Protein AF-0000000086882833 (afdb_homodimer)

pLDDT: mean 94.19, std 6.01, range [59.44, 98.75]

Sequence (308 aa):
MLDVKVINAVIEALTGTFKAASKTTISLGKPQMLRDIGDSFQIITTIGFNGVLEGNLIYSMPEDVAVSIVTNMMGGMMQIDKIDDMALSAIGELANMISGAIAISLEKTGFPINITPPSVLNGEKISVSVHGTILKFPGKLLDDKEMDVFLVVKMLDVKVINAVIEALTGTFKAASKTTISLGKPQMLRDIGDSFQIITTIGFNGVLEGNLIYSMPEDVAVSIVTNMMGGMMQIDKIDDMALSAIGELANMISGAIAISLEKTGFPINITPPSVLNGEKISVSVHGTILKFPGKLLDDKEMDVFLVVK

Solvent-accessible surface area (backbone atoms only — not comparable to full-atom values): 15350 Å² total; per-residue (Å²): 129,85,53,66,68,56,54,50,27,42,53,52,21,42,45,53,39,40,26,70,60,28,72,46,65,59,47,70,50,77,73,39,80,44,93,67,72,43,73,52,42,33,30,38,36,41,26,17,24,28,68,79,50,35,18,36,41,36,39,32,25,38,63,72,50,51,39,52,43,48,20,39,48,56,67,59,73,49,84,59,92,64,89,44,70,67,50,47,51,49,52,33,49,52,53,46,53,25,50,49,40,26,32,54,43,26,35,78,74,74,44,46,47,46,70,24,55,45,40,27,34,40,32,39,80,25,29,45,46,72,69,55,52,33,36,36,36,42,30,36,40,72,95,80,33,54,37,39,37,34,48,29,43,89,130,85,52,67,68,56,54,51,28,43,51,51,21,42,43,53,41,41,27,71,60,29,69,44,67,59,47,70,52,77,73,39,82,46,92,68,73,42,73,52,42,34,31,35,35,41,26,17,23,29,68,80,52,35,16,36,41,37,40,31,25,38,62,70,50,52,39,53,43,49,20,39,48,55,67,60,74,49,83,59,91,63,90,43,72,66,48,48,49,50,52,33,49,50,53,45,52,26,51,49,39,25,32,55,42,28,37,77,75,73,44,46,47,47,71,24,55,44,41,28,35,41,33,39,80,25,29,44,48,72,68,56,52,32,37,34,36,43,31,36,39,72,95,78,34,54,36,38,37,33,47,29,42,89

Nearest PDB structures (foldseek):
  1squ-assembly1_A  TM=9.622E-01  e=1.133E-18  Thermotoga maritima
  1xko-assembly1_A  TM=9.228E-01  e=4.335E-18  Thermotoga maritima
  3hm4-assembly1_B  TM=9.082E-01  e=2.221E-14  Oleidesulfovibrio alaskensis G20
  3h4y-assembly1_A-2  TM=8.736E-01  e=7.524E-14  Nitratidesulfovibrio vulgaris str. Hildenborough
  3h2d-assembly1_A  TM=8.655E-01  e=6.873E-12  Shewanella oneidensis MR-1

Radius of gyration: 18.82 Å; Cα contacts (8 Å, |Δi|>4): 739; chains: 2; bounding box: 42×50×45 Å

Secondary structure (DSSP, 8-state):
---HHHHHHHHHHHHHHHHHHHSS--EE---EEES--EE--SEEEEEEEEESS-EEEEEEE-HHHHHHHHHHHTTTSS---S--HHHHHHHHHHHHHHHHHHHHHHHHTT--EEE---EEEEEEEEEEEE-SEEEEEEEE-GGG-EEEEEEEE-/---HHHHHHHHHHHHHHHHHHHSS--EE---EEES--EE--SEEEEEEEEESS-EEEEEEE-HHHHHHHHHHHTTTSS---S--HHHHHHHHHHHHHHHHHHHHHHHHTT--EEE---EEEEEEEEEEEE-SEEEEEEEE-GGG-EEEEEEEE-

InterPro domains:
  IPR028051 Chemotaxis phosphatase CheX-like domain [PF13690] (44-130)
  IPR028976 CheC-like superfamily [G3DSA:3.40.1550.10] (1-154)
  IPR028976 CheC-like superfamily [SSF103039] (3-145)
  IPR038756 CheY-P phosphatase CheX-like [PTHR39452] (3-139)

Organism: NCBI:txid2108365

Structure (mmCIF, N/CA/C/O backbone):
data_AF-0000000086882833-model_v1
#
loop_
_entity.id
_entity.type
_entity.pdbx_description
1 polymer 'CheY-P phosphatase CheX'
#
loop_
_atom_site.group_PDB
_atom_site.id
_atom_site.type_symbol
_atom_site.label_atom_id
_atom_site.label_alt_id
_atom_site.label_comp_id
_atom_site.label_asym_id
_atom_site.label_entity_id
_atom_site.label_seq_id
_atom_site.pdbx_PDB_ins_code
_atom_site.Cartn_x
_atom_site.Cartn_y
_atom_site.Cartn_z
_atom_site.occupancy
_atom_site.B_iso_or_equiv
_atom_site.auth_seq_id
_atom_site.auth_comp_id
_atom_site.auth_asym_id
_atom_site.auth_atom_id
_atom_site.pdbx_PDB_model_num
ATOM 1 N N . MET A 1 1 ? -17.531 -12.031 11.148 1 59.44 1 MET A N 1
ATOM 2 C CA . MET A 1 1 ? -16.781 -13.133 10.547 1 59.44 1 MET A CA 1
ATOM 3 C C . MET A 1 1 ? -16.859 -13.07 9.031 1 59.44 1 MET A C 1
ATOM 5 O O . MET A 1 1 ? -17.891 -12.75 8.461 1 59.44 1 MET A O 1
ATOM 9 N N . LEU A 1 2 ? -15.508 -13.102 8.383 1 77.88 2 LEU A N 1
ATOM 10 C CA . LEU A 1 2 ? -15.578 -13.055 6.926 1 77.88 2 LEU A CA 1
ATOM 11 C C . LEU A 1 2 ? -16.297 -14.273 6.375 1 77.88 2 LEU A C 1
ATOM 13 O O . LEU A 1 2 ? -16.141 -15.383 6.895 1 77.88 2 LEU A O 1
ATOM 17 N N . ASP A 1 3 ? -17.156 -14.086 5.414 1 86.75 3 ASP A N 1
ATOM 18 C CA . ASP A 1 3 ? -17.953 -15.117 4.75 1 86.75 3 ASP A CA 1
ATOM 19 C C . ASP A 1 3 ? -17.062 -16.188 4.137 1 86.75 3 ASP A C 1
ATOM 21 O O . ASP A 1 3 ? -16.031 -15.875 3.516 1 86.75 3 ASP A O 1
ATOM 25 N N . VAL A 1 4 ? -17.422 -17.438 4.438 1 91.56 4 VAL A N 1
ATOM 26 C CA . VAL A 1 4 ? -16.672 -18.578 3.926 1 91.56 4 VAL A CA 1
ATOM 27 C C . VAL A 1 4 ? -16.547 -18.484 2.406 1 91.56 4 VAL A C 1
ATOM 29 O O . VAL A 1 4 ? -15.555 -18.922 1.827 1 91.56 4 VAL A O 1
ATOM 32 N N . LYS A 1 5 ? -17.531 -17.906 1.78 1 92.88 5 LYS A N 1
ATOM 33 C CA . LYS A 1 5 ? -17.516 -17.734 0.331 1 92.88 5 LYS A CA 1
ATOM 34 C C . LYS A 1 5 ? -16.344 -16.844 -0.102 1 92.88 5 LYS A C 1
ATOM 36 O O . LYS A 1 5 ? -15.727 -17.094 -1.138 1 92.88 5 LYS A O 1
ATOM 41 N N . VAL A 1 6 ? -16.078 -15.867 0.72 1 94.81 6 VAL A N 1
ATOM 42 C CA . VAL A 1 6 ? -14.984 -14.953 0.425 1 94.81 6 VAL A CA 1
ATOM 43 C C . VAL A 1 6 ? -13.648 -15.688 0.56 1 94.81 6 VAL A C 1
ATOM 45 O O . VAL A 1 6 ? -12.797 -15.602 -0.323 1 94.81 6 VAL A O 1
ATOM 48 N N . ILE A 1 7 ? -13.586 -16.438 1.571 1 96 7 ILE A N 1
ATOM 49 C CA . ILE A 1 7 ? -12.352 -17.172 1.862 1 96 7 ILE A CA 1
ATOM 50 C C . ILE A 1 7 ? -12.062 -18.156 0.732 1 96 7 ILE A C 1
ATOM 52 O O . ILE A 1 7 ? -10.93 -18.234 0.241 1 96 7 ILE A O 1
ATOM 56 N N . ASN A 1 8 ? -13.039 -18.859 0.284 1 95.19 8 ASN A N 1
ATOM 57 C CA . ASN A 1 8 ? -12.867 -19.844 -0.775 1 95.19 8 ASN A CA 1
ATOM 58 C C . ASN A 1 8 ? -12.5 -19.188 -2.104 1 95.19 8 ASN A C 1
ATOM 60 O O . ASN A 1 8 ? -11.688 -19.719 -2.859 1 95.19 8 ASN A O 1
ATOM 64 N N . ALA A 1 9 ? -13.125 -18.094 -2.322 1 95.38 9 ALA A N 1
ATOM 65 C CA . ALA A 1 9 ? -12.828 -17.344 -3.537 1 95.38 9 ALA A CA 1
ATOM 66 C C . ALA A 1 9 ? -11.367 -16.906 -3.578 1 95.38 9 ALA A C 1
ATOM 68 O O . ALA A 1 9 ? -10.719 -17 -4.625 1 95.38 9 ALA A O 1
ATOM 69 N N . VAL A 1 10 ? -10.867 -16.469 -2.445 1 96.69 10 VAL A N 1
ATOM 70 C CA . VAL A 1 10 ? -9.484 -16.016 -2.354 1 96.69 10 VAL A CA 1
ATOM 71 C C . VAL A 1 10 ? -8.547 -17.203 -2.578 1 96.69 10 VAL A C 1
ATOM 73 O O . VAL A 1 10 ? -7.617 -17.125 -3.389 1 96.69 10 VAL A O 1
ATOM 76 N N . ILE A 1 11 ? -8.852 -18.297 -1.933 1 97.31 11 ILE A N 1
ATOM 77 C CA . ILE A 1 11 ? -7.988 -19.484 -2 1 97.31 11 ILE A CA 1
ATOM 78 C C . ILE A 1 11 ? -7.91 -19.984 -3.441 1 97.31 11 ILE A C 1
ATOM 80 O O . ILE A 1 11 ? -6.82 -20.234 -3.959 1 97.31 11 ILE A O 1
ATOM 84 N N . GLU A 1 12 ? -9.008 -20.078 -4.074 1 95.94 12 GLU A N 1
ATOM 85 C CA . GLU A 1 12 ? -9.07 -20.594 -5.438 1 95.94 12 GLU A CA 1
ATOM 86 C C . GLU A 1 12 ? -8.336 -19.688 -6.41 1 95.94 12 GLU A C 1
ATOM 88 O O . GLU A 1 12 ? -7.52 -20.141 -7.211 1 95.94 12 GLU A O 1
ATOM 93 N N . ALA A 1 13 ? -8.617 -18.438 -6.324 1 96.88 13 ALA A N 1
ATOM 94 C CA . ALA A 1 13 ? -8.016 -17.469 -7.227 1 96.88 13 ALA A CA 1
ATOM 95 C C . ALA A 1 13 ? -6.504 -17.391 -7.016 1 96.88 13 ALA A C 1
ATOM 97 O O . ALA A 1 13 ? -5.734 -17.344 -7.977 1 96.88 13 ALA A O 1
ATOM 98 N N . LEU A 1 14 ? -6.109 -17.344 -5.758 1 97.62 14 LEU A N 1
ATOM 99 C CA . LEU A 1 14 ? -4.699 -17.234 -5.398 1 97.62 14 LEU A CA 1
ATOM 100 C C . LEU A 1 14 ? -3.918 -18.453 -5.902 1 97.62 14 LEU A C 1
ATOM 102 O O . LEU A 1 14 ? -2.922 -18.297 -6.609 1 97.62 14 LEU A O 1
ATOM 106 N N . THR A 1 15 ? -4.398 -19.641 -5.629 1 97.12 15 THR A N 1
ATOM 107 C CA . THR A 1 15 ? -3.691 -20.859 -6 1 97.12 15 THR A CA 1
ATOM 108 C C . THR A 1 15 ? -3.65 -21.031 -7.516 1 97.12 15 THR A C 1
ATOM 110 O O . THR A 1 15 ? -2.6 -21.328 -8.086 1 97.12 15 THR A O 1
ATOM 113 N N . GLY A 1 16 ? -4.73 -20.797 -8.164 1 96.69 16 GLY A N 1
ATOM 114 C CA . GLY A 1 16 ? -4.812 -20.953 -9.602 1 96.69 16 GLY A CA 1
ATOM 115 C C . GLY A 1 16 ? -3.969 -19.953 -10.367 1 96.69 16 GLY A C 1
ATOM 116 O O . GLY A 1 16 ? -3.219 -20.328 -11.273 1 96.69 16 GLY A O 1
ATOM 117 N N . THR A 1 17 ? -4.121 -18.719 -10.039 1 97.56 17 THR A N 1
ATOM 118 C CA . THR A 1 17 ? -3.424 -17.656 -10.758 1 97.56 17 THR A CA 1
ATOM 119 C C . THR A 1 17 ? -1.925 -17.703 -10.469 1 97.56 17 THR A C 1
ATOM 121 O O . THR A 1 17 ? -1.109 -17.438 -11.352 1 97.56 17 THR A O 1
ATOM 124 N N . PHE A 1 18 ? -1.583 -18.062 -9.281 1 97.19 18 PHE A N 1
ATOM 125 C CA . PHE A 1 18 ? -0.171 -18.203 -8.945 1 97.19 18 PHE A CA 1
ATOM 126 C C . PHE A 1 18 ? 0.497 -19.234 -9.844 1 97.19 18 PHE A C 1
ATOM 128 O O . PHE A 1 18 ? 1.556 -18.984 -10.422 1 97.19 18 PHE A O 1
ATOM 135 N N . LYS A 1 19 ? -0.109 -20.312 -9.891 1 95.31 19 LYS A N 1
ATOM 136 C CA . LYS A 1 19 ? 0.434 -21.375 -10.719 1 95.31 19 LYS A CA 1
ATOM 137 C C . LYS A 1 19 ? 0.569 -20.938 -12.172 1 95.31 19 LYS A C 1
ATOM 139 O O . LYS A 1 19 ? 1.617 -21.141 -12.789 1 95.31 19 LYS A O 1
ATOM 144 N N . ALA A 1 20 ? -0.415 -20.359 -12.719 1 94.88 20 ALA A N 1
ATOM 145 C CA . ALA A 1 20 ? -0.441 -19.953 -14.125 1 94.88 20 ALA A CA 1
ATOM 146 C C . ALA A 1 20 ? 0.607 -18.891 -14.406 1 94.88 20 ALA A C 1
ATOM 148 O O . ALA A 1 20 ? 1.285 -18.922 -15.438 1 94.88 20 ALA A O 1
ATOM 149 N N . ALA A 1 21 ? 0.735 -17.938 -13.523 1 93.5 21 ALA A N 1
ATOM 150 C CA . ALA A 1 21 ? 1.583 -16.766 -13.758 1 93.5 21 ALA A CA 1
ATOM 151 C C . ALA A 1 21 ? 3.035 -17.062 -13.391 1 93.5 21 ALA A C 1
ATOM 153 O O . ALA A 1 21 ? 3.957 -16.609 -14.07 1 93.5 21 ALA A O 1
ATOM 154 N N . SER A 1 22 ? 3.283 -17.75 -12.344 1 92.44 22 SER A N 1
ATOM 155 C CA . SER A 1 22 ? 4.641 -17.969 -11.859 1 92.44 22 SER A CA 1
ATOM 156 C C . SER A 1 22 ? 5.203 -19.281 -12.375 1 92.44 22 SER A C 1
ATOM 158 O O . SER A 1 22 ? 6.402 -19.547 -12.25 1 92.44 22 SER A O 1
ATOM 160 N N . LYS A 1 23 ? 4.371 -20.125 -12.922 1 91 23 LYS A N 1
ATOM 161 C CA . LYS A 1 23 ? 4.754 -21.438 -13.445 1 91 23 LYS A CA 1
ATOM 162 C C . LYS A 1 23 ? 5.305 -22.328 -12.336 1 91 23 LYS A C 1
ATOM 164 O O . LYS A 1 23 ? 6.238 -23.109 -12.562 1 91 23 LYS A O 1
ATOM 169 N N . THR A 1 24 ? 4.883 -22.062 -11.141 1 89.62 24 THR A N 1
ATOM 170 C CA . THR A 1 24 ? 5.176 -22.906 -9.977 1 89.62 24 THR A CA 1
ATOM 171 C C . THR A 1 24 ? 3.941 -23.047 -9.086 1 89.62 24 THR A C 1
ATOM 173 O O . THR A 1 24 ? 2.9 -22.438 -9.359 1 89.62 24 THR A O 1
ATOM 176 N N . THR A 1 25 ? 4.086 -23.953 -8.094 1 92.81 25 THR A N 1
ATOM 177 C CA . THR A 1 25 ? 2.91 -24.25 -7.281 1 92.81 25 THR A CA 1
ATOM 178 C C . THR A 1 25 ? 3.062 -23.672 -5.879 1 92.81 25 THR A C 1
ATOM 180 O O . THR A 1 25 ? 4.184 -23.453 -5.406 1 92.81 25 THR A O 1
ATOM 183 N N . ILE A 1 26 ? 1.925 -23.312 -5.332 1 95.62 26 ILE A N 1
ATOM 184 C CA . ILE A 1 26 ? 1.853 -22.844 -3.949 1 95.62 26 ILE A CA 1
ATOM 185 C C . ILE A 1 26 ? 0.812 -23.672 -3.189 1 95.62 26 ILE A C 1
ATOM 187 O O . ILE A 1 26 ? -0.265 -23.953 -3.715 1 95.62 26 ILE A O 1
ATOM 191 N N . SER A 1 27 ? 1.153 -24.125 -2.045 1 95.62 27 SER A N 1
ATOM 192 C CA . SER A 1 27 ? 0.207 -24.75 -1.123 1 95.62 27 SER A CA 1
ATOM 193 C C . SER A 1 27 ? -0.157 -23.797 0.015 1 95.62 27 SER A C 1
ATOM 195 O O . SER A 1 27 ? 0.724 -23.25 0.678 1 95.62 27 SER A O 1
ATOM 197 N N . LEU A 1 28 ? -1.462 -23.641 0.219 1 97 28 LEU A N 1
ATOM 198 C CA . LEU A 1 28 ? -1.902 -22.734 1.268 1 97 28 LEU A CA 1
ATOM 199 C C . LEU A 1 28 ? -2.279 -23.5 2.531 1 97 28 LEU A C 1
ATOM 201 O O . LEU A 1 28 ? -2.984 -24.5 2.465 1 97 28 LEU A O 1
ATOM 205 N N . GLY A 1 29 ? -1.712 -23.047 3.631 1 95.62 29 GLY A N 1
ATOM 206 C CA . GLY A 1 29 ? -2.162 -23.578 4.91 1 95.62 29 GLY A CA 1
ATOM 207 C C . GLY A 1 29 ? -3.529 -23.062 5.316 1 95.62 29 GLY A C 1
ATOM 208 O O . GLY A 1 29 ? -4.164 -22.312 4.574 1 95.62 29 GLY A O 1
ATOM 209 N N . LYS A 1 30 ? -3.963 -23.484 6.473 1 95.81 30 LYS A N 1
ATOM 210 C CA . LYS A 1 30 ? -5.242 -23.047 7.016 1 95.81 30 LYS A CA 1
ATOM 211 C C . LYS A 1 30 ? -5.242 -21.547 7.258 1 95.81 30 LYS A C 1
ATOM 213 O O . LYS A 1 30 ? -4.32 -21 7.875 1 95.81 30 LYS A O 1
ATOM 218 N N . PRO A 1 31 ? -6.309 -20.891 6.73 1 96.62 31 PRO A N 1
ATOM 219 C CA . PRO A 1 31 ? -6.406 -19.469 7.027 1 96.62 31 PRO A CA 1
ATOM 220 C C . PRO A 1 31 ? -6.418 -19.172 8.523 1 96.62 31 PRO A C 1
ATOM 222 O O . PRO A 1 31 ? -7.016 -19.922 9.297 1 96.62 31 PRO A O 1
ATOM 225 N N . GLN A 1 32 ? -5.742 -18.078 8.898 1 96.5 32 GLN A N 1
ATOM 226 C CA . GLN A 1 32 ? -5.648 -17.688 10.297 1 96.5 32 GLN A CA 1
ATOM 227 C C . GLN A 1 32 ? -6.113 -16.25 10.5 1 96.5 32 GLN A C 1
ATOM 229 O O . GLN A 1 32 ? -5.695 -15.344 9.773 1 96.5 32 GLN A O 1
ATOM 234 N N . MET A 1 33 ? -6.945 -16.016 11.531 1 95.94 33 MET A N 1
ATOM 235 C CA . MET A 1 33 ? -7.316 -14.656 11.922 1 95.94 33 MET A CA 1
ATOM 236 C C . MET A 1 33 ? -6.254 -14.047 12.828 1 95.94 33 MET A C 1
ATOM 238 O O . MET A 1 33 ? -5.809 -14.68 13.789 1 95.94 33 MET A O 1
ATOM 242 N N . LEU A 1 34 ? -5.863 -12.852 12.453 1 96.12 34 LEU A N 1
ATOM 243 C CA . LEU A 1 34 ? -4.828 -12.18 13.227 1 96.12 34 LEU A CA 1
ATOM 244 C C . LEU A 1 34 ? -5.336 -10.859 13.797 1 96.12 34 LEU A C 1
ATOM 246 O O . LEU A 1 34 ? -6.242 -10.242 13.227 1 96.12 34 LEU A O 1
ATOM 250 N N . ARG A 1 35 ? -4.754 -10.391 14.891 1 92.25 35 ARG A N 1
ATOM 251 C CA . ARG A 1 35 ? -5.023 -9.07 15.445 1 92.25 35 ARG A CA 1
ATOM 252 C C . ARG A 1 35 ? -4.195 -8 14.742 1 92.25 35 ARG A C 1
ATOM 254 O O . ARG A 1 35 ? -4.629 -6.855 14.617 1 92.25 35 ARG A O 1
ATO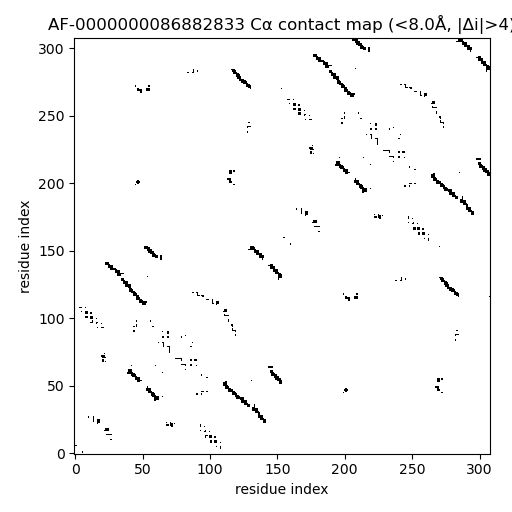M 261 N N . ASP A 1 36 ? -2.98 -8.383 14.375 1 93.81 36 ASP A N 1
ATOM 262 C CA . ASP A 1 36 ? -2.053 -7.512 13.664 1 93.81 36 ASP A CA 1
ATOM 263 C C . ASP A 1 36 ? -1.103 -8.32 12.781 1 93.81 36 ASP A C 1
ATOM 265 O O . ASP A 1 36 ? -0.904 -9.516 13.008 1 93.81 36 ASP A O 1
ATOM 269 N N . ILE A 1 37 ? -0.606 -7.738 11.812 1 94.69 37 ILE A N 1
ATOM 270 C CA . ILE A 1 37 ? 0.347 -8.414 10.938 1 94.69 37 ILE A CA 1
ATOM 271 C C . ILE A 1 37 ? 1.734 -8.398 11.578 1 94.69 37 ILE A C 1
ATOM 273 O O . ILE A 1 37 ? 2.443 -9.406 11.57 1 94.69 37 ILE A O 1
ATOM 277 N N . GLY A 1 38 ? 2.1 -7.25 12.125 1 90.62 38 GLY A N 1
ATOM 278 C CA . GLY A 1 38 ? 3.389 -7.137 12.789 1 90.62 38 GLY A CA 1
ATOM 279 C C . GLY A 1 38 ? 4.562 -7.273 11.836 1 90.62 38 GLY A C 1
ATOM 280 O O . GLY A 1 38 ? 4.562 -6.691 10.75 1 90.62 38 GLY A O 1
ATOM 281 N N . ASP A 1 39 ? 5.625 -8.031 12.258 1 91.62 39 ASP A N 1
ATOM 282 C CA . ASP A 1 39 ? 6.844 -8.18 11.469 1 91.62 39 ASP A CA 1
ATOM 283 C C . ASP A 1 39 ? 6.586 -8.992 10.203 1 91.62 39 ASP A C 1
ATOM 285 O O . ASP A 1 39 ? 5.859 -9.984 10.234 1 91.62 39 ASP A O 1
ATOM 289 N N . SER A 1 40 ? 7.227 -8.523 9.18 1 94 40 SER A N 1
ATOM 290 C CA . SER A 1 40 ? 7.055 -9.148 7.875 1 94 40 SER A CA 1
ATOM 291 C C . SER A 1 40 ? 8.398 -9.406 7.203 1 94 40 SER A C 1
ATOM 293 O O . SER A 1 40 ? 9.445 -9.055 7.746 1 94 40 SER A O 1
ATOM 295 N N . PHE A 1 41 ? 8.336 -10.055 6.07 1 95.56 41 PHE A N 1
ATOM 296 C CA . PHE A 1 41 ? 9.523 -10.297 5.266 1 95.56 41 PHE A CA 1
ATOM 297 C C . PHE A 1 41 ? 9.93 -9.039 4.508 1 95.56 41 PHE A C 1
ATOM 299 O O . PHE A 1 41 ? 9.281 -7.996 4.629 1 95.56 41 PHE A O 1
ATOM 306 N N . GLN A 1 42 ? 10.977 -9.18 3.721 1 96.12 42 GLN A N 1
ATOM 307 C CA . GLN A 1 42 ? 11.656 -8.039 3.109 1 96.12 42 GLN A CA 1
ATOM 308 C C . GLN A 1 42 ? 10.828 -7.449 1.976 1 96.12 42 GLN A C 1
ATOM 310 O O . GLN A 1 42 ? 10.891 -6.246 1.714 1 96.12 42 GLN A O 1
ATOM 315 N N . ILE A 1 43 ? 10.117 -8.328 1.299 1 97.94 43 ILE A N 1
ATOM 316 C CA . ILE A 1 43 ? 9.359 -7.848 0.143 1 97.94 43 ILE A CA 1
ATOM 317 C C . ILE A 1 43 ? 7.875 -7.793 0.483 1 97.94 43 ILE A C 1
ATOM 319 O O . ILE A 1 43 ? 7.254 -8.82 0.753 1 97.94 43 ILE A O 1
ATOM 323 N N . ILE A 1 44 ? 7.324 -6.602 0.428 1 98.5 44 ILE A N 1
ATOM 324 C CA . ILE A 1 44 ? 5.918 -6.395 0.753 1 98.5 44 ILE A CA 1
ATOM 325 C C . ILE A 1 44 ? 5.203 -5.75 -0.432 1 98.5 44 ILE A C 1
ATOM 327 O O . ILE A 1 44 ? 5.633 -4.707 -0.932 1 98.5 44 ILE A O 1
ATOM 331 N N . THR A 1 45 ? 4.164 -6.367 -0.934 1 98.69 45 THR A N 1
ATOM 332 C CA . THR A 1 45 ? 3.299 -5.785 -1.954 1 98.69 45 THR A CA 1
ATOM 333 C C . THR A 1 45 ? 1.913 -5.488 -1.385 1 98.69 45 THR A C 1
ATOM 335 O O . THR A 1 45 ? 1.326 -6.328 -0.699 1 98.69 45 THR A O 1
ATOM 338 N N . THR A 1 46 ? 1.405 -4.293 -1.626 1 98.56 46 THR A N 1
ATOM 339 C CA . THR A 1 46 ? 0.078 -3.926 -1.145 1 98.56 46 THR A CA 1
ATOM 340 C C . THR A 1 46 ? -0.83 -3.531 -2.307 1 98.56 46 THR A C 1
ATOM 342 O O . THR A 1 46 ? -0.4 -2.834 -3.227 1 98.56 46 THR A O 1
ATOM 345 N N . ILE A 1 47 ? -1.987 -4.02 -2.281 1 98.69 47 ILE A N 1
ATOM 346 C CA . ILE A 1 47 ? -3.055 -3.666 -3.209 1 98.69 47 ILE A CA 1
ATOM 347 C C . ILE A 1 47 ? -4.312 -3.291 -2.43 1 98.69 47 ILE A C 1
ATOM 349 O O . ILE A 1 47 ? -4.789 -4.062 -1.594 1 98.69 47 ILE A O 1
ATOM 353 N N . GLY A 1 48 ? -4.754 -2.117 -2.643 1 98.5 48 GLY A N 1
ATOM 354 C CA . GLY A 1 48 ? -6.02 -1.72 -2.053 1 98.5 48 GLY A CA 1
ATOM 355 C C . GLY A 1 48 ? -7.223 -2.188 -2.852 1 98.5 48 GLY A C 1
ATOM 356 O O . GLY A 1 48 ? -7.133 -2.375 -4.066 1 98.5 48 GLY A O 1
ATOM 357 N N . PHE A 1 49 ? -8.273 -2.316 -2.168 1 98.56 49 PHE A N 1
ATOM 358 C CA . PHE A 1 49 ? -9.516 -2.596 -2.875 1 98.56 49 PHE A CA 1
ATOM 359 C C . PHE A 1 49 ? -10.695 -1.908 -2.191 1 98.56 49 PHE A C 1
ATOM 361 O O . PHE A 1 49 ? -10.633 -1.596 -1.001 1 98.56 49 PHE A O 1
ATOM 368 N N . ASN A 1 50 ? -11.711 -1.668 -3.014 1 98 50 ASN A N 1
ATOM 369 C CA . ASN A 1 50 ? -12.953 -1.091 -2.514 1 98 50 ASN A CA 1
ATOM 370 C C . ASN A 1 50 ? -14.164 -1.611 -3.287 1 98 50 ASN A C 1
ATOM 372 O O . ASN A 1 50 ? -14.016 -2.406 -4.215 1 98 50 ASN A O 1
ATOM 376 N N . GLY A 1 51 ? -15.383 -1.26 -2.844 1 96.44 51 GLY A N 1
ATOM 377 C CA . GLY A 1 51 ? -16.656 -1.779 -3.309 1 96.44 51 GLY A CA 1
ATOM 378 C C . GLY A 1 51 ? -17.562 -2.236 -2.18 1 96.44 51 GLY A C 1
ATOM 379 O O . GLY A 1 51 ? -17.781 -1.502 -1.212 1 96.44 51 GLY A O 1
ATOM 380 N N . VAL A 1 52 ? -18.109 -3.416 -2.363 1 95.44 52 VAL A N 1
ATOM 381 C CA . VAL A 1 52 ? -18.938 -3.955 -1.286 1 95.44 52 VAL A CA 1
ATOM 382 C C . VAL A 1 52 ? -18.062 -4.258 -0.068 1 95.44 52 VAL A C 1
ATOM 384 O O . VAL A 1 52 ? -18.516 -4.133 1.072 1 95.44 52 VAL A O 1
ATOM 387 N N . LEU A 1 53 ? -16.859 -4.602 -0.304 1 95.75 53 LEU A N 1
ATOM 388 C CA . LEU A 1 53 ? -15.805 -4.727 0.702 1 95.75 53 LEU A CA 1
ATOM 389 C C . LEU A 1 53 ? -14.688 -3.721 0.445 1 95.75 53 LEU A C 1
ATOM 391 O O . LEU A 1 53 ? -14.422 -3.365 -0.705 1 95.75 53 LEU A O 1
ATOM 395 N N . GLU A 1 54 ? -14.078 -3.285 1.501 1 97.62 54 GLU A N 1
ATOM 396 C CA . GLU A 1 54 ? -12.914 -2.418 1.346 1 97.62 54 GLU A CA 1
ATOM 397 C C . GLU A 1 54 ? -11.758 -2.887 2.225 1 97.62 54 GLU A C 1
ATOM 399 O O . GLU A 1 54 ? -11.977 -3.398 3.324 1 97.62 54 GLU A O 1
ATOM 404 N N . GLY A 1 55 ? -10.57 -2.764 1.706 1 97.94 55 GLY A N 1
ATOM 405 C CA . GLY A 1 55 ? -9.414 -3.201 2.471 1 97.94 55 GLY A CA 1
ATOM 406 C C . GLY A 1 55 ? -8.148 -3.311 1.635 1 97.94 55 GLY A C 1
ATOM 407 O O . GLY A 1 55 ? -7.926 -2.502 0.731 1 97.94 55 GLY A O 1
ATOM 408 N N . ASN A 1 56 ? -7.297 -4.246 2.068 1 98.44 56 ASN A N 1
ATOM 409 C CA . ASN A 1 56 ? -6.004 -4.457 1.424 1 98.44 56 ASN A CA 1
ATOM 410 C C . ASN A 1 56 ? -5.723 -5.941 1.205 1 98.44 56 ASN A C 1
ATOM 412 O O . ASN A 1 56 ? -6.109 -6.777 2.023 1 98.44 56 ASN A O 1
ATOM 416 N N . LEU A 1 57 ? -5.141 -6.188 0.146 1 98.69 57 LEU A N 1
ATOM 417 C CA . LEU A 1 57 ? -4.379 -7.418 -0.058 1 98.69 57 LEU A CA 1
ATOM 418 C C . LEU A 1 57 ? -2.885 -7.164 0.101 1 98.69 57 LEU A C 1
ATOM 420 O O . LEU A 1 57 ? -2.326 -6.285 -0.558 1 98.69 57 LEU A O 1
ATOM 424 N N . ILE A 1 58 ? -2.268 -7.941 0.966 1 98.75 58 ILE A N 1
ATOM 425 C CA . ILE A 1 58 ? -0.852 -7.742 1.255 1 98.75 58 ILE A CA 1
ATOM 426 C C . ILE A 1 58 ? -0.091 -9.047 1.041 1 98.75 58 ILE A C 1
ATOM 428 O O . ILE A 1 58 ? -0.491 -10.094 1.551 1 98.75 58 ILE A O 1
ATOM 432 N N . TYR A 1 59 ? 0.971 -8.984 0.283 1 98.62 59 TYR A N 1
ATOM 433 C CA . TYR A 1 59 ? 1.866 -10.102 0.014 1 98.62 59 TYR A CA 1
ATOM 434 C C . TYR A 1 59 ? 3.229 -9.883 0.662 1 98.62 59 TYR A C 1
ATOM 436 O O . TYR A 1 59 ? 3.82 -8.812 0.522 1 98.62 59 TYR A O 1
ATOM 444 N N . SER A 1 60 ? 3.637 -10.836 1.399 1 98.44 60 SER A N 1
ATOM 445 C CA . SER A 1 60 ? 4.914 -10.758 2.102 1 98.44 60 SER A CA 1
ATOM 446 C C . SER A 1 60 ? 5.773 -11.984 1.822 1 98.44 60 SER A C 1
ATOM 448 O O . SER A 1 60 ? 5.324 -13.117 2 1 98.44 60 SER A O 1
ATOM 450 N N . MET A 1 61 ? 7.059 -11.727 1.364 1 97.81 61 MET A N 1
ATOM 451 C CA . MET A 1 61 ? 7.938 -12.859 1.078 1 97.81 61 MET A CA 1
ATOM 452 C C . MET A 1 61 ? 9.398 -12.469 1.243 1 97.81 61 MET A C 1
ATOM 454 O O . MET A 1 61 ? 9.75 -11.297 1.099 1 97.81 61 MET A O 1
ATOM 458 N N . PRO A 1 62 ? 10.227 -13.445 1.521 1 96.31 62 PRO A N 1
ATOM 459 C CA . PRO A 1 62 ? 11.664 -13.172 1.546 1 96.31 62 PRO A CA 1
ATOM 460 C C . PRO A 1 62 ? 12.227 -12.844 0.165 1 96.31 62 PRO A C 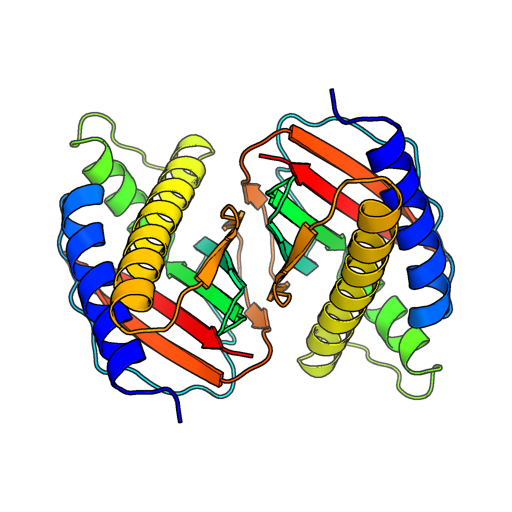1
ATOM 462 O O . PRO A 1 62 ? 11.641 -13.211 -0.852 1 96.31 62 PRO A O 1
ATOM 465 N N . GLU A 1 63 ? 13.367 -12.211 0.207 1 94.56 63 GLU A N 1
ATOM 466 C CA . GLU A 1 63 ? 14 -11.805 -1.045 1 94.56 63 GLU A CA 1
ATOM 467 C C . GLU A 1 63 ? 14.32 -13.016 -1.915 1 94.56 63 GLU A C 1
ATOM 469 O O . GLU A 1 63 ? 14.156 -12.977 -3.135 1 94.56 63 GLU A O 1
ATOM 474 N N . ASP A 1 64 ? 14.828 -14.039 -1.304 1 92.75 64 ASP A N 1
ATOM 475 C CA . ASP A 1 64 ? 15.219 -15.211 -2.08 1 92.75 64 ASP A CA 1
ATOM 476 C C . ASP A 1 64 ? 14.008 -15.875 -2.721 1 92.75 64 ASP A C 1
ATOM 478 O O . ASP A 1 64 ? 14.109 -16.438 -3.811 1 92.75 64 ASP A O 1
ATOM 482 N N . VAL A 1 65 ? 12.844 -15.836 -2.059 1 94.62 65 VAL A N 1
ATOM 483 C CA . VAL A 1 65 ? 11.602 -16.359 -2.615 1 94.62 65 VAL A CA 1
ATOM 484 C C . VAL A 1 65 ? 11.164 -15.508 -3.801 1 94.62 65 VAL A C 1
ATOM 486 O O . VAL A 1 65 ? 10.805 -16.031 -4.855 1 94.62 65 VAL A O 1
ATOM 489 N N . ALA A 1 66 ? 11.242 -14.234 -3.658 1 95.06 66 ALA A N 1
ATOM 490 C CA . ALA A 1 66 ? 10.898 -13.32 -4.75 1 95.06 66 ALA A CA 1
ATOM 491 C C . ALA A 1 66 ? 11.758 -13.594 -5.98 1 95.06 66 ALA A C 1
ATOM 493 O O . ALA A 1 66 ? 11.25 -13.664 -7.102 1 95.06 66 ALA A O 1
ATOM 494 N N . VAL A 1 67 ? 13.016 -13.805 -5.777 1 92.62 67 VAL A N 1
ATOM 495 C CA . VAL A 1 67 ? 13.953 -14.078 -6.863 1 92.62 67 VAL A CA 1
ATOM 496 C C . VAL A 1 67 ? 13.562 -15.367 -7.574 1 92.62 67 VAL A C 1
ATOM 498 O O . VAL A 1 67 ? 13.539 -15.422 -8.805 1 92.62 67 VAL A O 1
ATOM 501 N N . SER A 1 68 ? 13.297 -16.328 -6.781 1 91.81 68 SER A N 1
ATOM 502 C CA . SER A 1 68 ? 12.914 -17.625 -7.34 1 91.81 68 SER A CA 1
ATOM 503 C C . SER A 1 68 ? 11.633 -17.516 -8.164 1 91.81 68 SER A C 1
ATOM 505 O O . SER A 1 68 ? 11.547 -18.078 -9.258 1 91.81 68 SER A O 1
ATOM 507 N N . ILE A 1 69 ? 10.656 -16.812 -7.688 1 93.88 69 ILE A N 1
ATOM 508 C CA . ILE A 1 69 ? 9.367 -16.641 -8.359 1 93.88 69 ILE A CA 1
ATOM 509 C C . ILE A 1 69 ? 9.578 -15.914 -9.688 1 93.88 69 ILE A C 1
ATOM 511 O O . ILE A 1 69 ? 9.086 -16.344 -10.727 1 93.88 69 ILE A O 1
ATOM 515 N N . VAL A 1 70 ? 10.32 -14.859 -9.664 1 93.81 70 VAL A N 1
ATOM 516 C CA . VAL A 1 70 ? 10.547 -14.055 -10.859 1 93.81 70 VAL A CA 1
ATOM 517 C C . VAL A 1 70 ? 11.32 -14.859 -11.898 1 93.81 70 VAL A C 1
ATOM 519 O O . VAL A 1 70 ? 11.023 -14.789 -13.094 1 93.81 70 VAL A O 1
ATOM 522 N N . THR A 1 71 ? 12.336 -15.594 -11.406 1 91.19 71 THR A N 1
ATOM 523 C CA . THR A 1 71 ? 13.109 -16.453 -12.297 1 91.19 71 THR A CA 1
ATOM 524 C C . THR A 1 71 ? 12.195 -17.438 -13.023 1 91.19 71 THR A C 1
ATOM 526 O O . THR A 1 71 ? 12.32 -17.625 -14.234 1 91.19 71 THR A O 1
ATOM 529 N N . ASN A 1 72 ? 11.266 -17.984 -12.281 1 90.75 72 ASN A N 1
ATOM 530 C CA . ASN A 1 72 ? 10.328 -18.953 -12.859 1 90.75 72 ASN A CA 1
ATOM 531 C C . ASN A 1 72 ? 9.367 -18.281 -13.836 1 90.75 72 ASN A C 1
ATOM 533 O O . ASN A 1 72 ? 9.039 -18.844 -14.883 1 90.75 72 ASN A O 1
ATOM 537 N N . MET A 1 73 ? 8.906 -17.094 -13.5 1 91.19 73 MET A N 1
ATOM 538 C CA . MET A 1 73 ? 7.988 -16.344 -14.352 1 91.19 73 MET A CA 1
ATOM 539 C C . MET A 1 73 ? 8.609 -16.062 -15.719 1 91.19 73 MET A C 1
ATOM 541 O O . MET A 1 73 ? 7.91 -16.047 -16.734 1 91.19 73 MET A O 1
ATOM 545 N N . MET A 1 74 ? 9.852 -15.852 -15.742 1 87.94 74 MET A N 1
ATOM 546 C CA . MET A 1 74 ? 10.562 -15.523 -16.984 1 87.94 74 MET A CA 1
ATOM 547 C C . MET A 1 74 ? 10.984 -16.781 -17.719 1 87.94 74 MET A C 1
ATOM 549 O O . MET A 1 74 ? 11.711 -16.719 -18.719 1 87.94 74 MET A O 1
ATOM 553 N N . GLY A 1 75 ? 10.578 -17.938 -17.234 1 82.44 75 GLY A N 1
ATOM 554 C CA . GLY A 1 75 ? 10.867 -19.203 -17.891 1 82.44 75 GLY A CA 1
ATOM 555 C C . GLY A 1 75 ? 12.305 -19.656 -17.703 1 82.44 75 GLY A C 1
ATOM 556 O O . GLY A 1 75 ? 12.852 -20.344 -18.562 1 82.44 75 GLY A O 1
ATOM 557 N N . GLY A 1 76 ? 12.852 -19.156 -16.797 1 76.56 76 GLY A N 1
ATOM 558 C CA . GLY A 1 76 ? 14.227 -19.547 -16.531 1 76.56 76 GLY A CA 1
ATOM 559 C C . GLY A 1 76 ? 15.211 -18.906 -17.5 1 76.56 76 GLY A C 1
ATOM 560 O O . GLY A 1 76 ? 16.406 -19.188 -17.453 1 76.56 76 GLY A O 1
ATOM 561 N N . MET A 1 77 ? 14.75 -18.047 -18.328 1 74.69 77 MET A N 1
ATOM 562 C CA . MET A 1 77 ? 15.609 -17.469 -19.359 1 74.69 77 MET A CA 1
ATOM 563 C C . MET A 1 77 ? 16.594 -16.484 -18.75 1 74.69 77 MET A C 1
ATOM 565 O O . MET A 1 77 ? 17.672 -16.234 -19.328 1 74.69 77 MET A O 1
ATOM 569 N N . MET A 1 78 ? 16.234 -15.875 -17.734 1 72 78 MET A N 1
ATOM 570 C CA . MET A 1 78 ? 17.125 -14.938 -17.047 1 72 78 MET A CA 1
ATOM 571 C C . MET A 1 78 ? 17.141 -15.219 -15.547 1 72 78 MET A C 1
ATOM 573 O O . MET A 1 78 ? 16.109 -15.469 -14.938 1 72 78 MET A O 1
ATOM 577 N N . GLN A 1 79 ? 18.391 -15.617 -15.164 1 74.12 79 GLN A N 1
ATOM 578 C CA . GLN A 1 79 ? 18.531 -15.75 -13.719 1 74.12 79 GLN A CA 1
ATOM 579 C C . GLN A 1 79 ? 18.891 -14.414 -13.07 1 74.12 79 GLN A C 1
ATOM 581 O O . GLN A 1 79 ? 19.766 -13.695 -13.57 1 74.12 79 GLN A O 1
ATOM 586 N N . ILE A 1 80 ? 17.953 -14.055 -12.125 1 76.25 80 ILE A N 1
ATOM 587 C CA . ILE A 1 80 ? 18.297 -12.844 -11.391 1 76.25 80 ILE A CA 1
ATOM 588 C C . ILE A 1 80 ? 18.891 -13.211 -10.031 1 76.25 80 ILE A C 1
ATOM 590 O O . ILE A 1 80 ? 18.453 -14.18 -9.406 1 76.25 80 ILE A O 1
ATOM 594 N N . ASP A 1 81 ? 19.953 -12.625 -9.656 1 77 81 ASP A N 1
ATOM 595 C CA . ASP A 1 81 ? 20.594 -12.938 -8.391 1 77 81 ASP A CA 1
ATOM 596 C C . ASP A 1 81 ? 20.234 -11.914 -7.316 1 77 81 ASP A C 1
ATOM 598 O O . ASP A 1 81 ? 20.422 -12.164 -6.121 1 77 81 ASP A O 1
ATOM 602 N N . LYS A 1 82 ? 19.859 -10.789 -7.801 1 82.81 82 LYS A N 1
ATOM 603 C CA . LYS A 1 82 ? 19.484 -9.758 -6.84 1 82.81 82 LYS A CA 1
ATOM 604 C C . LYS A 1 82 ? 18.188 -9.07 -7.246 1 82.81 82 LYS A C 1
ATOM 606 O O . LYS A 1 82 ? 17.859 -9 -8.438 1 82.81 82 LYS A O 1
ATOM 611 N N . ILE A 1 83 ? 17.516 -8.711 -6.168 1 88.5 83 ILE A N 1
ATOM 612 C CA . ILE A 1 83 ? 16.266 -7.992 -6.418 1 88.5 83 ILE A CA 1
ATOM 613 C C . ILE A 1 83 ? 16.578 -6.613 -7 1 88.5 83 ILE A C 1
ATOM 615 O O . ILE A 1 83 ? 17.297 -5.824 -6.391 1 88.5 83 ILE A O 1
ATOM 619 N N . ASP A 1 84 ? 16.219 -6.418 -8.164 1 87.38 84 ASP A N 1
ATOM 620 C CA . ASP A 1 84 ? 16.344 -5.113 -8.812 1 87.38 84 ASP A CA 1
ATOM 621 C C . ASP A 1 84 ? 14.969 -4.586 -9.242 1 87.38 84 ASP A C 1
ATOM 623 O O . ASP A 1 84 ? 13.938 -5.152 -8.875 1 87.38 84 ASP A O 1
ATOM 627 N N . ASP A 1 85 ? 14.984 -3.543 -10.008 1 87.88 85 ASP A N 1
ATOM 628 C CA . ASP A 1 85 ? 13.734 -2.867 -10.367 1 87.88 85 ASP A CA 1
ATOM 629 C C . ASP A 1 85 ? 12.852 -3.766 -11.227 1 87.88 85 ASP A C 1
ATOM 631 O O . ASP A 1 85 ? 11.625 -3.764 -11.078 1 87.88 85 ASP A O 1
ATOM 635 N N . MET A 1 86 ? 13.469 -4.453 -12.023 1 88.44 86 MET A N 1
ATOM 636 C CA . MET A 1 86 ? 12.719 -5.352 -12.891 1 88.44 86 MET A CA 1
ATOM 637 C C . MET A 1 86 ? 12.031 -6.445 -12.078 1 88.44 86 MET A C 1
ATOM 639 O O . MET A 1 86 ? 10.867 -6.766 -12.312 1 88.44 86 MET A O 1
ATOM 643 N N . ALA A 1 87 ? 12.773 -6.992 -11.117 1 93.12 87 ALA A N 1
ATOM 644 C CA . ALA A 1 87 ? 12.219 -8.031 -10.258 1 93.12 87 ALA A CA 1
ATOM 645 C C . ALA A 1 87 ? 11.031 -7.504 -9.453 1 93.12 87 ALA A C 1
ATOM 647 O O . ALA A 1 87 ? 10.008 -8.18 -9.344 1 93.12 87 ALA A O 1
ATOM 648 N N . LEU A 1 88 ? 11.211 -6.324 -8.945 1 94.44 88 LEU A N 1
ATOM 649 C CA . LEU A 1 88 ? 10.141 -5.727 -8.148 1 94.44 88 LEU A CA 1
ATOM 650 C C . LEU A 1 88 ? 8.914 -5.461 -9.016 1 94.44 88 LEU A C 1
ATOM 652 O O . LEU A 1 88 ? 7.781 -5.648 -8.562 1 94.44 88 LEU A O 1
ATOM 656 N N . SER A 1 89 ? 9.109 -5.066 -10.234 1 92.81 89 SER A N 1
ATOM 657 C CA . SER A 1 89 ? 8.016 -4.867 -11.172 1 92.81 89 SER A CA 1
ATOM 658 C C . SER A 1 89 ? 7.277 -6.172 -11.453 1 92.81 89 SER A C 1
ATOM 660 O O . SER A 1 89 ? 6.047 -6.203 -11.492 1 92.81 89 SER A O 1
ATOM 662 N N . ALA A 1 90 ? 8.055 -7.184 -11.633 1 94.44 90 ALA A N 1
ATOM 663 C CA . ALA A 1 90 ? 7.469 -8.492 -11.898 1 94.44 90 ALA A CA 1
ATOM 664 C C . ALA A 1 90 ? 6.641 -8.977 -10.711 1 94.44 90 ALA A C 1
ATOM 666 O O . ALA A 1 90 ? 5.566 -9.555 -10.891 1 94.44 90 ALA A O 1
ATOM 667 N N . ILE A 1 91 ? 7.129 -8.758 -9.523 1 96.75 91 ILE A N 1
ATOM 668 C CA . ILE A 1 91 ? 6.41 -9.125 -8.312 1 96.75 91 ILE A CA 1
ATOM 669 C C . ILE A 1 91 ? 5.105 -8.336 -8.227 1 96.75 91 ILE A C 1
ATOM 671 O O . ILE A 1 91 ? 4.062 -8.891 -7.863 1 96.75 91 ILE A O 1
ATOM 675 N N . GLY A 1 92 ? 5.18 -7.074 -8.523 1 97.19 92 GLY A N 1
ATOM 676 C CA . GLY A 1 92 ? 3.979 -6.258 -8.586 1 97.19 92 GLY A CA 1
ATOM 677 C C . GLY A 1 92 ? 2.947 -6.785 -9.562 1 97.19 92 GLY A C 1
ATOM 678 O O . GLY A 1 92 ? 1.756 -6.84 -9.25 1 97.19 92 GLY A O 1
ATOM 679 N N . GLU A 1 93 ? 3.393 -7.145 -10.688 1 95.69 93 GLU A N 1
ATOM 680 C CA . GLU A 1 93 ? 2.514 -7.699 -11.711 1 95.69 93 GLU A CA 1
ATOM 681 C C . GLU A 1 93 ? 1.858 -8.992 -11.234 1 95.69 93 GLU A C 1
ATOM 683 O O . GLU A 1 93 ? 0.656 -9.195 -11.422 1 95.69 93 GLU A O 1
ATOM 688 N N . LEU A 1 94 ? 2.654 -9.875 -10.648 1 97.19 94 LEU A N 1
ATOM 689 C CA . LEU A 1 94 ? 2.109 -11.117 -10.109 1 97.19 94 LEU A CA 1
ATOM 690 C C . LEU A 1 94 ? 1.009 -10.828 -9.094 1 97.19 94 LEU A C 1
ATOM 692 O O . LEU A 1 94 ? -0.069 -11.422 -9.156 1 97.19 94 LEU A O 1
ATOM 696 N N . ALA A 1 95 ? 1.298 -9.961 -8.156 1 98 95 ALA A N 1
ATOM 697 C CA . ALA A 1 95 ? 0.313 -9.594 -7.145 1 98 95 ALA A CA 1
ATOM 698 C C . ALA A 1 95 ? -0.949 -9.023 -7.789 1 98 95 ALA A C 1
ATOM 700 O O . ALA A 1 95 ? -2.062 -9.32 -7.352 1 98 95 ALA A O 1
ATOM 701 N N . ASN A 1 96 ? -0.735 -8.203 -8.836 1 97.44 96 ASN A N 1
ATOM 702 C CA . ASN A 1 96 ? -1.857 -7.617 -9.562 1 97.44 96 ASN A CA 1
ATOM 703 C C . ASN A 1 96 ? -2.723 -8.688 -10.219 1 97.44 96 ASN A C 1
ATOM 705 O O . ASN A 1 96 ? -3.949 -8.648 -10.125 1 97.44 96 ASN A O 1
ATOM 709 N N . MET A 1 97 ? -2.107 -9.617 -10.82 1 97.88 97 MET A N 1
ATOM 710 C CA . MET A 1 97 ? -2.82 -10.703 -11.492 1 97.88 97 MET A CA 1
ATOM 711 C C . MET A 1 97 ? -3.623 -11.523 -10.492 1 97.88 97 MET A C 1
ATOM 713 O O . MET A 1 97 ? -4.789 -11.836 -10.734 1 97.88 97 MET A O 1
ATOM 717 N N . ILE A 1 98 ? -3.006 -11.852 -9.422 1 98.19 98 ILE A N 1
ATOM 718 C CA . ILE A 1 98 ? -3.68 -12.641 -8.398 1 98.19 98 ILE A CA 1
ATOM 719 C C . ILE A 1 98 ? -4.867 -11.852 -7.84 1 98.19 98 ILE A C 1
ATOM 721 O O . ILE A 1 98 ? -5.969 -12.391 -7.719 1 98.19 98 ILE A O 1
ATOM 725 N N . SER A 1 99 ? -4.648 -10.641 -7.504 1 98.5 99 SER A N 1
ATOM 726 C CA . SER A 1 99 ? -5.707 -9.797 -6.953 1 98.5 99 SER A CA 1
ATOM 727 C C . SER A 1 99 ? -6.836 -9.609 -7.957 1 98.5 99 SER A C 1
ATOM 729 O O . SER A 1 99 ? -8.008 -9.547 -7.578 1 98.5 99 SER A O 1
ATOM 731 N N . GLY A 1 100 ? -6.449 -9.43 -9.195 1 98.25 100 GLY A N 1
ATOM 732 C CA . GLY A 1 100 ? -7.461 -9.375 -10.234 1 98.25 100 GLY A CA 1
ATOM 733 C C . GLY A 1 100 ? -8.336 -10.617 -10.281 1 98.25 100 GLY A C 1
ATOM 734 O O . GLY A 1 100 ? -9.555 -10.516 -10.398 1 98.25 100 GLY A O 1
ATOM 735 N N . ALA A 1 101 ? -7.715 -11.766 -10.188 1 98.5 101 ALA A N 1
ATOM 736 C CA . ALA A 1 101 ? -8.461 -13.023 -10.18 1 98.5 101 ALA A CA 1
ATOM 737 C C . ALA A 1 101 ? -9.359 -13.125 -8.953 1 98.5 101 ALA A C 1
ATOM 739 O O . ALA A 1 101 ? -10.477 -13.633 -9.039 1 98.5 101 ALA A O 1
ATOM 740 N N . ILE A 1 102 ? -8.875 -12.664 -7.859 1 98.19 102 ILE A N 1
ATOM 741 C CA . ILE A 1 102 ? -9.672 -12.633 -6.641 1 98.19 102 ILE A CA 1
ATOM 742 C C . ILE A 1 102 ? -10.898 -11.75 -6.84 1 98.19 102 ILE A C 1
ATOM 744 O O . ILE A 1 102 ? -12.016 -12.125 -6.488 1 98.19 102 ILE A O 1
ATOM 748 N N . ALA A 1 103 ? -10.664 -10.602 -7.426 1 98.19 103 ALA A N 1
ATOM 749 C CA . ALA A 1 103 ? -11.766 -9.672 -7.68 1 98.19 103 ALA A CA 1
ATOM 750 C C . ALA A 1 103 ? -12.82 -10.312 -8.578 1 98.19 103 ALA A C 1
ATOM 752 O O . ALA A 1 103 ? -14.023 -10.18 -8.312 1 98.19 103 ALA A O 1
ATOM 753 N N . ILE A 1 104 ? -12.375 -10.984 -9.633 1 97.94 104 ILE A N 1
ATOM 754 C CA . ILE A 1 104 ? -13.281 -11.664 -10.555 1 97.94 104 ILE A CA 1
ATOM 755 C C . ILE A 1 104 ? -14.07 -12.734 -9.805 1 97.94 104 ILE A C 1
ATOM 757 O O . ILE A 1 104 ? -15.297 -12.82 -9.953 1 97.94 104 ILE A O 1
ATOM 761 N N . SER A 1 105 ? -13.398 -13.5 -8.992 1 97.5 105 SER A N 1
ATOM 762 C CA . SER A 1 105 ? -14.039 -14.57 -8.234 1 97.5 105 SER A CA 1
ATOM 763 C C . SER A 1 105 ? -15.055 -14.016 -7.238 1 97.5 105 SER A C 1
ATOM 765 O O . SER A 1 105 ? -16.156 -14.555 -7.098 1 97.5 105 SER A O 1
ATOM 767 N N . LEU A 1 106 ? -14.703 -12.961 -6.594 1 96.69 106 LEU A N 1
ATOM 768 C CA . LEU A 1 106 ? -15.586 -12.328 -5.617 1 96.69 106 LEU A CA 1
ATOM 769 C C . LEU A 1 106 ? -16.828 -11.758 -6.297 1 96.69 106 LEU A C 1
ATOM 771 O O . LEU A 1 106 ? -17.922 -11.82 -5.746 1 96.69 106 LEU A O 1
ATOM 775 N N . GLU A 1 107 ? -16.562 -11.195 -7.422 1 96.75 107 GLU A N 1
ATOM 776 C CA . GLU A 1 107 ? -17.688 -10.664 -8.172 1 96.75 107 GLU A CA 1
ATOM 777 C C . GLU A 1 107 ? -18.719 -11.75 -8.469 1 96.75 107 GLU A C 1
ATOM 779 O O . GLU A 1 107 ? -19.922 -11.539 -8.312 1 96.75 107 GLU A O 1
ATOM 784 N N . LYS A 1 108 ? -18.266 -12.914 -8.844 1 95.69 108 LYS A N 1
ATOM 785 C CA . LYS A 1 108 ? -19.125 -14.047 -9.172 1 95.69 108 LYS A CA 1
ATOM 786 C C . LYS A 1 108 ? -19.922 -14.5 -7.957 1 95.69 108 LYS A C 1
ATOM 788 O O . LYS A 1 108 ? -21 -15.086 -8.102 1 95.69 108 LYS A O 1
ATOM 793 N N . THR A 1 109 ? -19.453 -14.234 -6.746 1 92.38 109 THR A N 1
ATOM 794 C CA . THR A 1 109 ? -20.109 -14.695 -5.527 1 92.38 109 THR A CA 1
ATOM 795 C C . THR A 1 109 ? -20.922 -13.57 -4.887 1 92.38 109 THR A C 1
ATOM 797 O O . THR A 1 109 ? -21.359 -13.688 -3.74 1 92.38 109 THR A O 1
ATOM 800 N N . GLY A 1 110 ? -20.938 -12.414 -5.535 1 93.5 110 GLY A N 1
ATOM 801 C CA . GLY A 1 110 ? -21.797 -11.336 -5.078 1 93.5 110 GLY A CA 1
ATOM 802 C C . GLY A 1 110 ? -21.047 -10.273 -4.297 1 93.5 110 GLY A C 1
ATOM 803 O O . GLY A 1 110 ? -21.672 -9.477 -3.586 1 93.5 110 GLY A O 1
ATOM 804 N N . PHE A 1 111 ? -19.766 -10.281 -4.445 1 95.25 111 PHE A N 1
ATOM 805 C CA . PHE A 1 111 ? -18.953 -9.297 -3.74 1 95.25 111 PHE A CA 1
ATOM 806 C C . PHE A 1 111 ? -18.062 -8.531 -4.715 1 95.25 111 PHE A C 1
ATOM 808 O O . PHE A 1 111 ? -16.828 -8.602 -4.629 1 95.25 111 PHE A O 1
ATOM 815 N N . PRO A 1 112 ? -18.672 -7.797 -5.547 1 97.38 112 PRO A N 1
ATOM 816 C CA . PRO A 1 112 ? -17.844 -7.035 -6.484 1 97.38 112 PRO A CA 1
ATOM 817 C C . PRO A 1 112 ? -16.922 -6.035 -5.785 1 97.38 112 PRO A C 1
ATOM 819 O O . PRO A 1 112 ? -17.391 -5.258 -4.941 1 97.38 112 PRO A O 1
ATOM 822 N N . ILE A 1 113 ? -15.664 -6.082 -6.156 1 97.56 113 ILE A N 1
ATOM 823 C CA . ILE A 1 113 ? -14.68 -5.129 -5.652 1 97.56 113 ILE A CA 1
ATOM 824 C C . ILE A 1 113 ? -13.836 -4.598 -6.809 1 97.56 113 ILE A C 1
ATOM 826 O O . ILE A 1 113 ? -13.773 -5.215 -7.875 1 97.56 113 ILE A O 1
ATOM 830 N N . ASN A 1 114 ? -13.25 -3.408 -6.562 1 98 114 ASN A N 1
ATOM 831 C CA . ASN A 1 114 ? -12.242 -2.826 -7.441 1 98 114 ASN A CA 1
ATOM 832 C C . ASN A 1 114 ? -10.875 -2.754 -6.762 1 98 114 ASN A C 1
ATOM 834 O O . ASN A 1 114 ? -10.781 -2.402 -5.586 1 98 114 ASN A O 1
ATOM 838 N N . ILE A 1 115 ? -9.891 -3.141 -7.512 1 98.31 115 ILE A N 1
ATOM 839 C CA . ILE A 1 115 ? -8.555 -3.139 -6.922 1 98.31 115 ILE A CA 1
ATOM 840 C C . ILE A 1 115 ? -7.754 -1.957 -7.465 1 98.31 115 ILE A C 1
ATOM 842 O O . ILE A 1 115 ? -8.109 -1.378 -8.492 1 98.31 115 ILE A O 1
ATOM 846 N N . THR A 1 116 ? -6.781 -1.554 -6.738 1 98.62 116 THR A N 1
ATOM 847 C CA . THR A 1 116 ? -5.895 -0.464 -7.133 1 98.62 116 THR A CA 1
ATOM 848 C C . THR A 1 116 ? -4.539 -1.004 -7.578 1 98.62 116 THR A C 1
ATOM 850 O O . THR A 1 116 ? -4.223 -2.172 -7.344 1 98.62 116 THR A O 1
ATOM 853 N N . PRO A 1 117 ? -3.762 -0.219 -8.281 1 98.38 117 PRO A N 1
ATOM 854 C CA . PRO A 1 117 ? -2.436 -0.705 -8.672 1 98.38 117 PRO A CA 1
ATOM 855 C C . PRO A 1 117 ? -1.569 -1.079 -7.469 1 98.38 117 PRO A C 1
ATOM 857 O O . PRO A 1 117 ? -1.728 -0.508 -6.387 1 98.38 117 PRO A O 1
ATOM 860 N N . PRO A 1 118 ? -0.705 -1.963 -7.68 1 98.25 118 PRO A N 1
ATOM 861 C CA . PRO A 1 118 ? 0.127 -2.426 -6.566 1 98.25 118 PRO A CA 1
ATOM 862 C C . PRO A 1 118 ? 1.246 -1.448 -6.219 1 98.25 118 PRO A C 1
ATOM 864 O O . PRO A 1 118 ? 1.676 -0.667 -7.07 1 98.25 118 PRO A O 1
ATOM 867 N N . SER A 1 119 ? 1.663 -1.419 -4.988 1 98.06 119 SER A N 1
ATOM 868 C CA . SER A 1 119 ? 2.914 -0.85 -4.496 1 98.06 119 SER A CA 1
ATOM 869 C C . SER A 1 119 ? 3.82 -1.929 -3.912 1 98.06 119 SER A C 1
ATOM 871 O O . SER A 1 119 ? 3.398 -2.699 -3.047 1 98.06 119 SER A O 1
ATOM 873 N N . VAL A 1 120 ? 5.051 -1.962 -4.418 1 98.31 120 VAL A N 1
ATOM 874 C CA . VAL A 1 120 ? 5.984 -2.979 -3.947 1 98.31 120 VAL A CA 1
ATOM 875 C C . VAL A 1 120 ? 7.105 -2.32 -3.145 1 98.31 120 VAL A C 1
ATOM 877 O O . VAL A 1 120 ? 7.762 -1.393 -3.627 1 98.31 120 VAL A O 1
ATOM 880 N N . LEU A 1 121 ? 7.305 -2.824 -1.943 1 97.62 121 LEU A N 1
ATOM 881 C CA . LEU A 1 121 ? 8.359 -2.299 -1.077 1 97.62 121 LEU A CA 1
ATOM 882 C C . LEU A 1 121 ? 9.422 -3.359 -0.809 1 97.62 121 LEU A C 1
ATOM 884 O O . LEU A 1 121 ? 9.094 -4.531 -0.612 1 97.62 121 LEU A O 1
ATOM 888 N N . ASN A 1 122 ? 10.594 -2.939 -0.855 1 97.06 122 ASN A N 1
ATOM 889 C CA . ASN A 1 122 ? 11.75 -3.725 -0.431 1 97.06 122 ASN A CA 1
ATOM 890 C C . ASN A 1 122 ? 12.492 -3.051 0.717 1 97.06 122 ASN A C 1
ATOM 892 O O . ASN A 1 122 ? 12.922 -1.901 0.594 1 97.06 122 ASN A O 1
ATOM 896 N N . GLY A 1 123 ? 12.57 -3.732 1.85 1 96.81 123 GLY A N 1
ATOM 897 C CA . GLY A 1 123 ? 13.242 -3.137 2.994 1 96.81 123 GLY A CA 1
ATOM 898 C C . GLY A 1 123 ? 13.672 -4.156 4.031 1 96.81 123 GLY A C 1
ATOM 899 O O . GLY A 1 123 ? 13.523 -5.363 3.82 1 96.81 123 GLY A O 1
ATOM 900 N N . GLU A 1 124 ? 14.32 -3.609 5.098 1 96.62 124 GLU A N 1
ATOM 901 C CA . GLU A 1 124 ? 14.742 -4.445 6.219 1 96.62 124 GLU A CA 1
ATOM 902 C C . GLU A 1 124 ? 13.891 -4.18 7.453 1 96.62 124 GLU A C 1
ATOM 904 O O . GLU A 1 124 ? 13.477 -3.045 7.695 1 96.62 124 GLU A O 1
ATOM 909 N N . LYS A 1 125 ? 13.688 -5.262 8.281 1 95.69 125 LYS A N 1
ATOM 910 C CA . LYS A 1 125 ? 12.953 -5.168 9.539 1 95.69 125 LYS A CA 1
ATOM 911 C C . LYS A 1 125 ? 11.633 -4.434 9.359 1 95.69 125 LYS A C 1
ATOM 913 O O . LYS A 1 125 ? 11.336 -3.479 10.078 1 95.69 125 LYS A O 1
ATOM 918 N N . ILE A 1 126 ? 10.836 -4.93 8.461 1 96.69 126 ILE A N 1
ATOM 919 C CA . ILE A 1 126 ? 9.594 -4.262 8.102 1 96.69 126 ILE A CA 1
ATOM 920 C C . ILE A 1 126 ? 8.469 -4.723 9.023 1 96.69 126 ILE A C 1
ATOM 922 O O . ILE A 1 126 ? 8.328 -5.922 9.289 1 96.69 126 ILE A O 1
ATOM 926 N N . SER A 1 127 ? 7.75 -3.781 9.531 1 96.25 127 SER A N 1
ATOM 927 C CA . SER A 1 127 ? 6.473 -4.047 10.188 1 96.25 127 SER A CA 1
ATOM 928 C C . SER A 1 127 ? 5.32 -3.373 9.453 1 96.25 127 SER A C 1
ATOM 930 O O . SER A 1 127 ? 5.48 -2.277 8.906 1 96.25 127 SER A O 1
ATOM 932 N N . VAL A 1 128 ? 4.195 -4.004 9.461 1 97.06 128 VAL A N 1
ATOM 933 C CA . VAL A 1 128 ? 3.027 -3.525 8.727 1 97.06 128 VAL A CA 1
ATOM 934 C C . VAL A 1 128 ? 1.876 -3.268 9.695 1 97.06 128 VAL A C 1
ATOM 936 O O . VAL A 1 128 ? 1.539 -4.129 10.516 1 97.06 128 VAL A O 1
ATOM 939 N N . SER A 1 129 ? 1.333 -2.098 9.57 1 96.69 129 SER A N 1
ATOM 940 C CA . SER A 1 129 ? 0.166 -1.716 10.359 1 96.69 129 SER A CA 1
ATOM 941 C C . SER A 1 129 ? -1.036 -1.429 9.469 1 96.69 129 SER A C 1
ATOM 943 O O . SER A 1 129 ? -0.955 -0.605 8.555 1 96.69 129 SER A O 1
ATOM 945 N N . VAL A 1 130 ? -2.143 -2.123 9.711 1 96.5 130 VAL A N 1
ATOM 946 C CA . VAL A 1 130 ? -3.4 -1.987 8.984 1 96.5 130 VAL A CA 1
ATOM 947 C C . VAL A 1 130 ? -4.57 -2.021 9.969 1 96.5 130 VAL A C 1
ATOM 949 O O . VAL A 1 130 ? -4.41 -2.441 11.117 1 96.5 130 VAL A O 1
ATOM 952 N N . HIS A 1 131 ? -5.641 -1.511 9.43 1 93.25 131 HIS A N 1
ATOM 953 C CA . HIS A 1 131 ? -6.852 -1.556 10.242 1 93.25 131 HIS A CA 1
ATOM 954 C C . HIS A 1 131 ? -7.91 -2.445 9.609 1 93.25 131 HIS A C 1
ATOM 956 O O . HIS A 1 131 ? -8.086 -2.434 8.391 1 93.25 131 HIS A O 1
ATOM 962 N N . GLY A 1 132 ? -8.594 -3.26 10.469 1 94.94 132 GLY A N 1
ATOM 963 C CA . GLY A 1 132 ? -9.641 -4.152 10.008 1 94.94 132 GLY A CA 1
ATOM 964 C C . GLY A 1 132 ? -9.422 -5.594 10.43 1 94.94 132 GLY A C 1
ATOM 965 O O . GLY A 1 132 ? -8.531 -5.887 11.227 1 94.94 132 GLY A O 1
ATOM 966 N N . THR A 1 133 ? -10.297 -6.504 9.945 1 96.5 133 THR A N 1
ATOM 967 C CA . THR A 1 133 ? -10.156 -7.941 10.141 1 96.5 133 THR A CA 1
ATOM 968 C C . THR A 1 133 ? -9.062 -8.508 9.25 1 96.5 133 THR A C 1
ATOM 970 O O . THR A 1 133 ? -9.086 -8.312 8.031 1 96.5 133 THR A O 1
ATOM 973 N N . ILE A 1 134 ? -8.133 -9.203 9.906 1 97.31 134 ILE A N 1
ATOM 974 C CA . ILE A 1 134 ? -6.973 -9.695 9.172 1 97.31 134 ILE A CA 1
ATOM 975 C C . ILE A 1 134 ? -7.047 -11.219 9.047 1 97.31 134 ILE A C 1
ATOM 977 O O . ILE A 1 134 ? -7.145 -11.922 10.055 1 97.31 134 ILE A O 1
ATOM 981 N N . LEU A 1 135 ? -6.992 -11.672 7.852 1 97.81 135 LEU A N 1
ATOM 982 C CA . LEU A 1 135 ? -6.895 -13.102 7.574 1 97.81 135 LEU A CA 1
ATOM 983 C C . LEU A 1 135 ? -5.578 -13.43 6.871 1 97.81 135 LEU A C 1
ATOM 985 O O . LEU A 1 135 ? -5.262 -12.844 5.836 1 97.81 135 LEU A O 1
ATOM 989 N N . LYS A 1 136 ? -4.852 -14.312 7.43 1 97.88 136 LYS A N 1
ATOM 990 C CA . LYS A 1 136 ? -3.574 -14.742 6.867 1 97.88 136 LYS A CA 1
ATOM 991 C C . LYS A 1 136 ? -3.727 -16.062 6.105 1 97.88 136 LYS A C 1
ATOM 993 O O . LYS A 1 136 ? -4.359 -17 6.594 1 97.88 136 LYS A O 1
ATOM 998 N N . PHE A 1 137 ? -3.162 -16.109 4.953 1 98.12 137 PHE A N 1
ATOM 999 C CA . PHE A 1 137 ? -3.01 -17.328 4.16 1 98.12 137 PHE A CA 1
ATOM 1000 C C . PHE A 1 137 ? -1.541 -17.719 4.051 1 98.12 137 PHE A C 1
ATOM 1002 O O . PHE A 1 137 ? -0.813 -17.203 3.203 1 98.12 137 PHE A O 1
ATOM 1009 N N . PRO A 1 138 ? -1.122 -18.625 4.902 1 97.62 138 PRO A N 1
ATOM 1010 C CA . PRO A 1 138 ? 0.274 -19.047 4.789 1 97.62 138 PRO A CA 1
ATOM 1011 C C . PRO A 1 138 ? 0.534 -19.891 3.539 1 97.62 138 PRO A C 1
ATOM 1013 O O . PRO A 1 138 ? -0.189 -20.859 3.277 1 97.62 138 PRO A O 1
ATOM 1016 N N . GLY A 1 139 ? 1.554 -19.453 2.814 1 97.56 139 GLY A N 1
ATOM 1017 C CA . GLY A 1 139 ? 1.87 -20.172 1.589 1 97.56 139 GLY A CA 1
ATOM 1018 C C . GLY A 1 139 ? 3.197 -20.891 1.651 1 97.56 139 GLY A C 1
ATOM 1019 O O . GLY A 1 139 ? 4.188 -20.359 2.141 1 97.56 139 GLY A O 1
ATOM 1020 N N . LYS A 1 140 ? 3.146 -22.062 1.157 1 96.62 140 LYS A N 1
ATOM 1021 C CA . LYS A 1 140 ? 4.359 -22.859 0.999 1 96.62 140 LYS A CA 1
ATOM 1022 C C . LYS A 1 140 ? 4.656 -23.125 -0.474 1 96.62 140 LYS A C 1
ATOM 1024 O O . LYS A 1 140 ? 3.77 -23.547 -1.223 1 96.62 140 LYS A O 1
ATOM 1029 N N . LEU A 1 141 ? 5.836 -22.703 -0.806 1 94.19 141 LEU A N 1
ATOM 1030 C CA . LEU A 1 141 ? 6.312 -22.953 -2.158 1 94.19 141 LEU A CA 1
ATOM 1031 C C . LEU A 1 141 ? 7.266 -24.156 -2.176 1 94.19 141 LEU A C 1
ATOM 1033 O O . LEU A 1 141 ? 7.312 -24.922 -1.218 1 94.19 141 LEU A O 1
ATOM 1037 N N . LEU A 1 142 ? 7.98 -24.328 -3.328 1 84.62 142 LEU A N 1
ATOM 1038 C CA . LEU A 1 142 ? 8.914 -25.438 -3.439 1 84.62 142 LEU A CA 1
ATOM 1039 C C . LEU A 1 142 ? 10.117 -25.234 -2.518 1 84.62 142 LEU A C 1
ATOM 1041 O O . LEU A 1 142 ? 10.461 -24.094 -2.189 1 84.62 142 LEU A O 1
ATOM 1045 N N . ASP A 1 143 ? 10.789 -26.328 -1.937 1 84.88 143 ASP A N 1
ATOM 1046 C CA . ASP A 1 143 ? 12.016 -26.344 -1.146 1 84.88 143 ASP A CA 1
ATOM 1047 C C . ASP A 1 143 ? 11.828 -25.578 0.163 1 84.88 143 ASP A C 1
ATOM 1049 O O . ASP A 1 143 ? 12.719 -24.828 0.578 1 84.88 143 ASP A O 1
ATOM 1053 N N . ASP A 1 144 ? 10.695 -25.531 0.678 1 85.81 144 ASP A N 1
ATOM 1054 C CA . ASP A 1 144 ? 10.352 -24.984 1.989 1 85.81 144 ASP A CA 1
ATOM 1055 C C . ASP A 1 144 ? 10.352 -23.469 1.971 1 85.81 144 ASP A C 1
ATOM 1057 O O . ASP A 1 144 ? 10.523 -22.828 3.01 1 85.81 144 ASP A O 1
ATOM 1061 N N . LYS A 1 145 ? 10.32 -23 0.805 1 92.44 145 LYS A N 1
ATOM 1062 C CA . LYS A 1 145 ? 10.125 -21.562 0.682 1 92.44 145 LYS A CA 1
ATOM 1063 C C . LYS A 1 145 ? 8.703 -21.156 1.048 1 92.44 145 LYS A C 1
ATOM 1065 O O . LYS A 1 145 ? 7.762 -21.938 0.847 1 92.44 145 LYS A O 1
ATOM 1070 N N . GLU A 1 146 ? 8.664 -19.938 1.753 1 96 146 GLU A N 1
ATOM 1071 C CA . GLU A 1 146 ? 7.344 -19.547 2.236 1 96 146 GLU A CA 1
ATOM 1072 C C . GLU A 1 146 ? 7.027 -18.109 1.875 1 96 146 GLU A C 1
ATOM 1074 O O . GLU A 1 146 ? 7.938 -17.297 1.697 1 96 146 GLU A O 1
ATOM 1079 N N . MET A 1 147 ? 5.812 -17.812 1.721 1 97.38 147 MET A N 1
ATOM 1080 C CA . MET A 1 147 ? 5.277 -16.469 1.615 1 97.38 147 MET A CA 1
ATOM 1081 C C . MET A 1 147 ? 3.926 -16.359 2.312 1 97.38 147 MET A C 1
ATOM 1083 O O . MET A 1 147 ? 3.264 -17.375 2.549 1 97.38 147 MET A O 1
ATOM 1087 N N . ASP A 1 148 ? 3.586 -15.18 2.672 1 98.19 148 ASP A N 1
ATOM 1088 C CA . ASP A 1 148 ? 2.301 -14.945 3.322 1 98.19 148 ASP A CA 1
ATOM 1089 C C . ASP A 1 148 ? 1.434 -13.992 2.506 1 98.19 148 ASP A C 1
ATOM 1091 O O . ASP A 1 148 ? 1.938 -13.023 1.933 1 98.19 148 ASP A O 1
ATOM 1095 N N . VAL A 1 149 ? 0.208 -14.312 2.451 1 98.44 149 VAL A N 1
ATOM 1096 C CA . VAL A 1 149 ? -0.79 -13.414 1.879 1 98.44 149 VAL A CA 1
ATOM 1097 C C . VAL A 1 149 ? -1.793 -13 2.953 1 98.44 149 VAL A C 1
ATOM 1099 O O . VAL A 1 149 ? -2.273 -13.844 3.719 1 98.44 149 VAL A O 1
ATOM 1102 N N . PHE A 1 150 ? -2.08 -11.742 3.008 1 98.44 150 PHE A N 1
ATOM 1103 C CA . PHE A 1 150 ? -3.037 -11.227 3.982 1 98.44 150 PHE A CA 1
ATOM 1104 C C . PHE A 1 150 ? -4.215 -10.555 3.283 1 98.44 150 PHE A C 1
ATOM 1106 O O . PHE A 1 150 ? -4.023 -9.734 2.387 1 98.44 150 PHE A O 1
ATOM 1113 N N . LEU A 1 151 ? -5.371 -10.977 3.639 1 98.19 151 LEU A N 1
ATOM 1114 C CA . LEU A 1 151 ? -6.594 -10.25 3.322 1 98.19 151 LEU A CA 1
ATOM 1115 C C . LEU A 1 151 ? -7.047 -9.406 4.508 1 98.19 151 LEU A C 1
ATOM 1117 O O . LEU A 1 151 ? -7.328 -9.938 5.586 1 98.19 151 LEU A O 1
ATOM 1121 N N . VAL A 1 152 ? -7.07 -8.125 4.324 1 97.81 152 VAL A N 1
ATOM 1122 C CA . VAL A 1 152 ? -7.504 -7.203 5.363 1 97.81 152 VAL A CA 1
ATOM 1123 C C . VAL A 1 152 ? -8.805 -6.52 4.938 1 97.81 152 VAL A C 1
ATOM 1125 O O . VAL A 1 152 ? -8.852 -5.84 3.912 1 97.81 152 VAL A O 1
ATOM 1128 N N . VAL A 1 153 ? -9.844 -6.758 5.762 1 96.94 153 VAL A N 1
ATOM 1129 C CA . VAL A 1 153 ? -11.141 -6.172 5.438 1 96.94 153 VAL A CA 1
ATOM 1130 C C . VAL A 1 153 ? -11.531 -5.16 6.508 1 96.94 153 VAL A C 1
ATOM 1132 O O . VAL A 1 153 ? -11.57 -5.488 7.695 1 96.94 153 VAL A O 1
ATOM 1135 N N . LYS A 1 154 ? -11.758 -3.938 6.062 1 93.75 154 LYS A N 1
ATOM 1136 C CA . LYS A 1 154 ? -12.133 -2.861 6.973 1 93.75 154 LYS A CA 1
ATOM 1137 C C . LYS A 1 154 ? -13.625 -2.902 7.289 1 93.75 154 LYS A C 1
ATOM 1139 O O . LYS A 1 154 ? -14.453 -3.02 6.383 1 93.75 154 LYS A O 1
ATOM 1144 N N . MET B 1 1 ? 0.672 14.273 -19.453 1 60.16 1 MET B N 1
ATOM 1145 C CA . MET B 1 1 ? 0.901 15.227 -18.375 1 60.16 1 MET B CA 1
ATOM 1146 C C . MET B 1 1 ? -0.317 15.32 -17.453 1 60.16 1 MET B C 1
ATOM 1148 O O . MET B 1 1 ? -1.455 15.289 -17.922 1 60.16 1 MET B O 1
ATOM 1152 N N . LEU B 1 2 ? 0.013 15.109 -16.031 1 78.06 2 LEU B N 1
ATOM 1153 C CA . LEU B 1 2 ? -1.153 15.219 -15.164 1 78.06 2 LEU B CA 1
ATOM 1154 C C . LEU B 1 2 ? -1.753 16.625 -15.227 1 78.06 2 LEU B C 1
ATOM 1156 O O . LEU B 1 2 ? -1.022 17.609 -15.328 1 78.06 2 LEU B O 1
ATOM 1160 N N . ASP B 1 3 ? -3.045 16.734 -15.281 1 87 3 ASP B N 1
ATOM 1161 C CA . ASP B 1 3 ? -3.811 17.984 -15.344 1 87 3 ASP B CA 1
ATOM 1162 C C . ASP B 1 3 ? -3.494 18.891 -14.156 1 87 3 ASP B C 1
ATOM 1164 O O . ASP B 1 3 ? -3.418 18.422 -13.023 1 87 3 ASP B O 1
ATOM 1168 N N . VAL B 1 4 ? -3.219 20.141 -14.508 1 91.69 4 VAL B N 1
ATOM 1169 C CA . VAL B 1 4 ? -2.889 21.141 -13.484 1 91.69 4 VAL B CA 1
ATOM 1170 C C . VAL B 1 4 ? -3.99 21.172 -12.43 1 91.69 4 VAL B C 1
ATOM 1172 O O . VAL B 1 4 ? -3.721 21.438 -11.258 1 91.69 4 VAL B O 1
ATOM 1175 N N . LYS B 1 5 ? -5.191 20.906 -12.828 1 93.06 5 LYS B N 1
ATOM 1176 C CA . LYS B 1 5 ? -6.32 20.891 -11.906 1 93.06 5 LYS B CA 1
ATOM 1177 C C . LYS B 1 5 ? -6.141 19.812 -10.836 1 93.06 5 LYS B C 1
ATOM 1179 O O . LYS B 1 5 ? -6.496 20.031 -9.68 1 93.06 5 LYS B O 1
ATOM 1184 N N . VAL B 1 6 ? -5.574 18.719 -11.266 1 94.94 6 VAL B N 1
ATOM 1185 C CA . VAL B 1 6 ? -5.332 17.625 -10.336 1 94.94 6 VAL B CA 1
ATOM 1186 C C . VAL B 1 6 ? -4.25 18.016 -9.336 1 94.94 6 VAL B C 1
ATOM 1188 O O . VAL B 1 6 ? -4.418 17.844 -8.125 1 94.94 6 VAL B O 1
ATOM 1191 N N . ILE B 1 7 ? -3.266 18.625 -9.859 1 96.06 7 ILE B N 1
ATOM 1192 C CA . ILE B 1 7 ? -2.131 19.031 -9.039 1 96.06 7 ILE B CA 1
ATOM 1193 C C . ILE B 1 7 ? -2.588 20.031 -7.984 1 96.06 7 ILE B C 1
ATOM 1195 O O . ILE B 1 7 ? -2.256 19.906 -6.805 1 96.06 7 ILE B O 1
ATOM 1199 N N . ASN B 1 8 ? -3.361 20.984 -8.367 1 95.31 8 ASN B N 1
ATOM 1200 C CA . ASN B 1 8 ? -3.84 22.016 -7.457 1 95.31 8 ASN B CA 1
ATOM 1201 C C . ASN B 1 8 ? -4.773 21.438 -6.395 1 95.31 8 ASN B C 1
ATOM 1203 O O . ASN B 1 8 ? -4.727 21.859 -5.234 1 95.31 8 ASN B O 1
ATOM 1207 N N . ALA B 1 9 ? -5.57 20.547 -6.828 1 95.44 9 ALA B N 1
ATOM 1208 C CA . ALA B 1 9 ? -6.48 19.875 -5.902 1 95.44 9 ALA B CA 1
ATOM 1209 C C . ALA B 1 9 ? -5.711 19.141 -4.812 1 95.44 9 ALA B C 1
ATOM 1211 O O . ALA B 1 9 ? -6.09 19.188 -3.639 1 95.44 9 ALA B O 1
ATOM 1212 N N . VAL B 1 10 ? -4.652 18.484 -5.215 1 96.69 10 VAL B N 1
ATOM 1213 C CA . VAL B 1 10 ? -3.836 17.719 -4.27 1 96.69 10 VAL B CA 1
ATOM 1214 C C . VAL B 1 10 ? -3.166 18.688 -3.287 1 96.69 10 VAL B C 1
ATOM 1216 O O . VAL B 1 10 ? -3.229 18.484 -2.072 1 96.69 10 VAL B O 1
ATOM 1219 N N . ILE B 1 11 ? -2.615 19.75 -3.82 1 97.31 11 ILE B N 1
ATOM 1220 C CA . ILE B 1 11 ? -1.876 20.703 -3 1 97.31 11 ILE B CA 1
ATOM 1221 C C . ILE B 1 11 ? -2.809 21.312 -1.963 1 97.31 11 ILE B C 1
ATOM 1223 O O . ILE B 1 11 ? -2.479 21.375 -0.777 1 97.31 11 ILE B O 1
ATOM 1227 N N . GLU B 1 12 ? -3.934 21.734 -2.365 1 95.88 12 GLU B N 1
ATOM 1228 C CA . GLU B 1 12 ? -4.887 22.391 -1.481 1 95.88 12 GLU B CA 1
ATOM 1229 C C . GLU B 1 12 ? -5.383 21.438 -0.395 1 95.88 12 GLU B C 1
ATOM 1231 O O . GLU B 1 12 ? -5.383 21.797 0.788 1 95.88 12 GLU B O 1
ATOM 1236 N N . ALA B 1 13 ? -5.77 20.297 -0.793 1 96.88 13 ALA B N 1
ATOM 1237 C CA . ALA B 1 13 ? -6.305 19.312 0.146 1 96.88 13 ALA B CA 1
ATOM 1238 C C . ALA B 1 13 ? -5.238 18.875 1.143 1 96.88 13 ALA B C 1
ATOM 1240 O O . ALA B 1 13 ? -5.508 18.766 2.342 1 96.88 13 ALA B O 1
ATOM 1241 N N . LEU B 1 14 ? -4.047 18.609 0.627 1 97.62 14 LEU B N 1
ATOM 1242 C CA . LEU B 1 14 ? -2.938 18.156 1.457 1 97.62 14 LEU B CA 1
ATOM 1243 C C . LEU B 1 14 ? -2.568 19.203 2.496 1 97.62 14 LEU B C 1
ATOM 1245 O O . LEU B 1 14 ? -2.527 18.922 3.693 1 97.62 14 LEU B O 1
ATOM 1249 N N . THR B 1 15 ? -2.396 20.438 2.082 1 97.06 15 THR B N 1
ATOM 1250 C CA . THR B 1 15 ? -1.97 21.5 2.984 1 97.06 15 THR B CA 1
ATOM 1251 C C . THR B 1 15 ? -3.059 21.812 4.008 1 97.06 15 THR B C 1
ATOM 1253 O O . THR B 1 15 ? -2.781 21.922 5.203 1 97.06 15 THR B O 1
ATOM 1256 N N . GLY B 1 16 ? -4.266 21.906 3.576 1 96.56 16 GLY B N 1
ATOM 1257 C CA . GLY B 1 16 ? -5.371 22.234 4.457 1 96.56 16 GLY B CA 1
ATOM 1258 C C . GLY B 1 16 ? -5.664 21.156 5.48 1 96.56 16 GLY B C 1
ATOM 1259 O O . GLY B 1 16 ? -5.809 21.438 6.672 1 96.56 16 GLY B O 1
ATOM 1260 N N . THR B 1 17 ? -5.789 19.953 5.027 1 97.5 17 THR B N 1
ATOM 1261 C CA . THR B 1 17 ? -6.148 18.844 5.906 1 97.5 17 THR B CA 1
ATOM 1262 C C . THR B 1 17 ? -5.004 18.531 6.863 1 97.5 17 THR B C 1
ATOM 1264 O O . THR B 1 17 ? -5.238 18.172 8.016 1 97.5 17 THR B O 1
ATOM 1267 N N . PHE B 1 18 ? -3.807 18.672 6.387 1 97 18 PHE B N 1
ATOM 1268 C CA . PHE B 1 18 ? -2.658 18.453 7.258 1 97 18 PHE B CA 1
ATOM 1269 C C . PHE B 1 18 ? -2.705 19.391 8.461 1 97 18 PHE B C 1
ATOM 1271 O O . PHE B 1 18 ? -2.555 18.953 9.602 1 97 18 PHE B O 1
ATOM 1278 N N . LYS B 1 19 ? -2.873 20.562 8.156 1 95.19 19 LYS B N 1
ATOM 1279 C CA . LYS B 1 19 ? -2.928 21.562 9.211 1 95.19 19 LYS B CA 1
ATOM 1280 C C . LYS B 1 19 ? -4.051 21.266 10.203 1 95.19 19 LYS B C 1
ATOM 1282 O O . LYS B 1 19 ? -3.836 21.281 11.414 1 95.19 19 LYS B O 1
ATOM 1287 N N . ALA B 1 20 ? -5.203 20.969 9.742 1 94.81 20 ALA B N 1
ATOM 1288 C CA . ALA B 1 20 ? -6.375 20.734 10.578 1 94.81 20 ALA B CA 1
ATOM 1289 C C . ALA B 1 20 ? -6.195 19.484 11.438 1 94.81 20 ALA B C 1
ATOM 1291 O O . ALA B 1 20 ? -6.555 19.484 12.617 1 94.81 20 ALA B O 1
ATOM 1292 N N . ALA B 1 21 ? -5.641 18.453 10.859 1 93.44 21 ALA B N 1
ATOM 1293 C CA . ALA B 1 21 ? -5.566 17.156 11.523 1 93.44 21 ALA B CA 1
ATOM 1294 C C . ALA B 1 21 ? -4.34 17.078 12.43 1 93.44 21 ALA B C 1
ATOM 1296 O O . ALA B 1 21 ? -4.395 16.484 13.516 1 93.44 21 ALA B O 1
ATOM 1297 N N . SER B 1 22 ? -3.24 17.578 12.031 1 92.31 22 SER B N 1
ATOM 1298 C CA . SER B 1 22 ? -1.994 17.438 12.773 1 92.31 22 SER B CA 1
ATOM 1299 C C . SER B 1 22 ? -1.745 18.641 13.672 1 92.31 22 SER B C 1
ATOM 1301 O O . SER B 1 22 ? -0.859 18.609 14.531 1 92.31 22 SER B O 1
ATOM 1303 N N . LYS B 1 23 ? -2.477 19.688 13.469 1 90.94 23 LYS B N 1
ATOM 1304 C CA . LYS B 1 23 ? -2.348 20.922 14.242 1 90.94 23 LYS B CA 1
ATOM 1305 C C . LYS B 1 23 ? -0.972 21.562 14.039 1 90.94 23 LYS B C 1
ATOM 1307 O O . LYS B 1 23 ? -0.403 22.125 14.977 1 90.94 23 LYS B O 1
ATOM 1312 N N . THR B 1 24 ? -0.38 21.266 12.93 1 89.44 24 THR B N 1
ATOM 1313 C CA . THR B 1 24 ? 0.865 21.891 12.5 1 89.44 24 THR B CA 1
ATOM 1314 C C . THR B 1 24 ? 0.816 22.219 11.008 1 89.44 24 THR B C 1
ATOM 1316 O O . THR B 1 24 ? -0.162 21.891 10.328 1 89.44 24 THR B O 1
ATOM 1319 N N . THR B 1 25 ? 1.872 22.953 10.578 1 92.69 25 THR B N 1
ATOM 1320 C CA . THR B 1 25 ? 1.834 23.422 9.195 1 92.69 25 THR B CA 1
ATOM 1321 C C . THR B 1 25 ? 2.865 22.688 8.344 1 92.69 25 THR B C 1
ATOM 1323 O O . THR B 1 25 ? 3.861 22.188 8.867 1 92.69 25 THR B O 1
ATOM 1326 N N . ILE B 1 26 ? 2.496 22.547 7.094 1 95.44 26 ILE B N 1
ATOM 1327 C CA . ILE B 1 26 ? 3.396 21.969 6.102 1 95.44 26 ILE B CA 1
ATOM 1328 C C . ILE B 1 26 ? 3.521 22.906 4.906 1 95.44 26 ILE B C 1
ATOM 1330 O O . ILE B 1 26 ? 2.527 23.484 4.461 1 95.44 26 ILE B O 1
ATOM 1334 N N . SER B 1 27 ? 4.711 23.141 4.477 1 95.5 27 SER B N 1
ATOM 1335 C CA . SER B 1 27 ? 4.969 23.859 3.234 1 95.5 27 SER B CA 1
ATOM 1336 C C . SER B 1 27 ? 5.398 22.906 2.125 1 95.5 27 SER B C 1
ATOM 1338 O O . SER B 1 27 ? 6.32 22.109 2.309 1 95.5 27 SER B O 1
ATOM 1340 N N . LEU B 1 28 ? 4.719 23.016 0.99 1 97 28 LEU B N 1
ATOM 1341 C CA . LEU B 1 28 ? 5.039 22.125 -0.116 1 97 28 LEU B CA 1
ATOM 1342 C C . LEU B 1 28 ? 5.941 22.812 -1.132 1 97 28 LEU B C 1
ATOM 1344 O O . LEU B 1 28 ? 5.688 23.969 -1.513 1 97 28 LEU B O 1
ATOM 1348 N N . GLY B 1 29 ? 7.016 22.141 -1.46 1 95.62 29 GLY B N 1
ATOM 1349 C CA . GLY B 1 29 ? 7.828 22.625 -2.568 1 95.62 29 GLY B CA 1
ATOM 1350 C C . GLY B 1 29 ? 7.188 22.391 -3.922 1 95.62 29 GLY 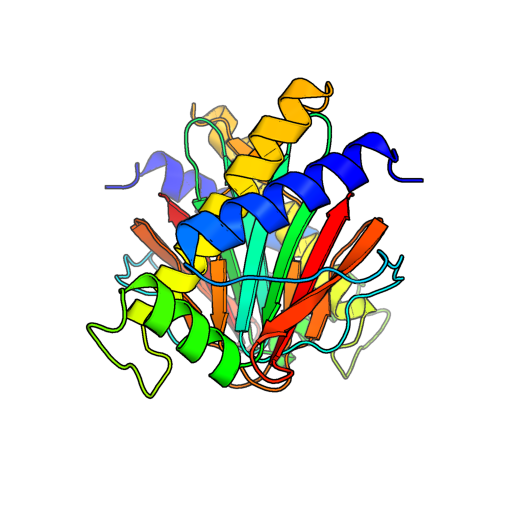B C 1
ATOM 1351 O O . GLY B 1 29 ? 6.07 21.875 -4.004 1 95.62 29 GLY B O 1
ATOM 1352 N N . LYS B 1 30 ? 7.898 22.781 -4.949 1 95.81 30 LYS B N 1
ATOM 1353 C CA . LYS B 1 30 ? 7.43 22.578 -6.316 1 95.81 30 LYS B CA 1
ATOM 1354 C C . LYS B 1 30 ? 7.277 21.094 -6.629 1 95.81 30 LYS B C 1
ATOM 1356 O O . LYS B 1 30 ? 8.188 20.297 -6.383 1 95.81 30 LYS B O 1
ATOM 1361 N N . PRO B 1 31 ? 6.078 20.75 -7.168 1 96.62 31 PRO B N 1
ATOM 1362 C CA . PRO B 1 31 ? 5.926 19.359 -7.582 1 96.62 31 PRO B CA 1
ATOM 1363 C C . PRO B 1 31 ? 6.988 18.922 -8.586 1 96.62 31 PRO B C 1
ATOM 1365 O O . PRO B 1 31 ? 7.379 19.703 -9.461 1 96.62 31 PRO B O 1
ATOM 1368 N N . GLN B 1 32 ? 7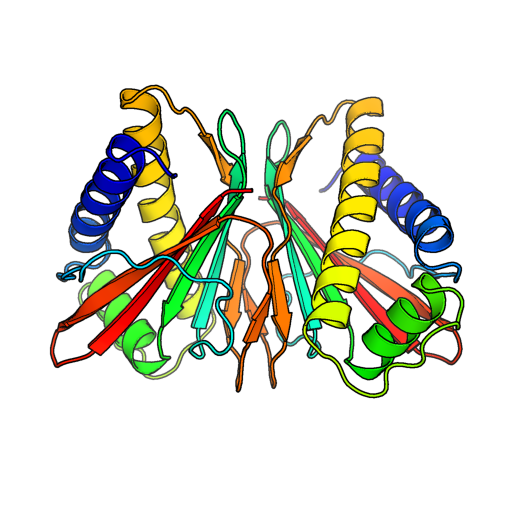.441 17.672 -8.414 1 96.44 32 GLN B N 1
ATOM 1369 C CA . GLN B 1 32 ? 8.477 17.125 -9.281 1 96.44 32 GLN B CA 1
ATOM 1370 C C . GLN B 1 32 ? 8.023 15.812 -9.922 1 96.44 32 GLN B C 1
ATOM 1372 O O . GLN B 1 32 ? 7.523 14.922 -9.227 1 96.44 32 GLN B O 1
ATOM 1377 N N . MET B 1 33 ? 8.242 15.664 -11.227 1 95.88 33 MET B N 1
ATOM 1378 C CA . MET B 1 33 ? 8.008 14.391 -11.906 1 95.88 33 MET B CA 1
ATOM 1379 C C . MET B 1 33 ? 9.211 13.461 -11.75 1 95.88 33 MET B C 1
ATOM 1381 O O . MET B 1 33 ? 10.352 13.883 -11.961 1 95.88 33 MET B O 1
ATOM 1385 N N . LEU B 1 34 ? 8.883 12.266 -11.336 1 96.06 34 LEU B N 1
ATOM 1386 C CA . LEU B 1 34 ? 9.961 11.297 -11.125 1 96.06 34 LEU B CA 1
ATOM 1387 C C . LEU B 1 34 ? 9.773 10.078 -12.016 1 96.06 34 LEU B C 1
ATOM 1389 O O . LEU B 1 34 ? 8.656 9.75 -12.406 1 96.06 34 LEU B O 1
ATOM 1393 N N . ARG B 1 35 ? 10.859 9.375 -12.328 1 92.31 35 ARG B N 1
ATOM 1394 C CA . ARG B 1 35 ? 10.82 8.102 -13.039 1 92.31 35 ARG B CA 1
ATOM 1395 C C . ARG B 1 35 ? 10.547 6.949 -12.07 1 92.31 35 ARG B C 1
ATOM 1397 O O . ARG B 1 35 ? 9.914 5.957 -12.438 1 92.31 35 ARG B O 1
ATOM 1404 N N . ASP B 1 36 ? 11.102 7.086 -10.875 1 93.81 36 ASP B N 1
ATOM 1405 C CA . ASP B 1 36 ? 10.93 6.105 -9.812 1 93.81 36 ASP B CA 1
ATOM 1406 C C . ASP B 1 36 ? 11.023 6.762 -8.438 1 93.81 36 ASP B C 1
ATOM 1408 O O . ASP B 1 36 ? 11.586 7.852 -8.297 1 93.81 36 ASP B O 1
ATOM 1412 N N . ILE B 1 37 ? 10.453 6.191 -7.496 1 94.62 37 ILE B N 1
ATOM 1413 C CA . ILE B 1 37 ? 10.523 6.727 -6.141 1 94.62 37 ILE B CA 1
ATOM 1414 C C . ILE B 1 37 ? 11.852 6.332 -5.496 1 94.62 37 ILE B C 1
ATOM 1416 O O . ILE B 1 37 ? 12.5 7.152 -4.844 1 94.62 37 ILE B O 1
ATOM 1420 N N . GLY B 1 38 ? 12.227 5.09 -5.695 1 90.69 38 GLY B N 1
ATOM 1421 C CA . GLY B 1 38 ? 13.492 4.621 -5.152 1 90.69 38 GLY B CA 1
ATOM 1422 C C . GLY B 1 38 ? 13.516 4.598 -3.637 1 90.69 38 GLY B C 1
ATOM 1423 O O . GLY B 1 38 ? 12.555 4.156 -3.002 1 90.69 38 GLY B O 1
ATOM 1424 N N . ASP B 1 39 ? 14.664 5.051 -3.018 1 91.62 39 ASP B N 1
ATOM 1425 C CA . ASP B 1 39 ? 14.844 5.004 -1.569 1 91.62 39 ASP B CA 1
ATOM 1426 C C . ASP B 1 39 ? 13.898 5.98 -0.867 1 91.62 39 ASP B C 1
ATOM 1428 O O . ASP B 1 39 ? 13.703 7.105 -1.331 1 91.62 39 ASP B O 1
ATOM 1432 N N . SER B 1 40 ? 13.414 5.48 0.215 1 94 40 SER B N 1
ATOM 1433 C CA . SER B 1 40 ? 12.453 6.262 0.989 1 94 40 SER B CA 1
ATOM 1434 C C . SER B 1 40 ? 12.82 6.273 2.471 1 94 40 SER B C 1
ATOM 1436 O O . SER B 1 40 ? 13.789 5.641 2.881 1 94 40 SER B O 1
ATOM 1438 N N . PHE B 1 41 ? 12.07 7.039 3.221 1 95.62 41 PHE B N 1
ATOM 1439 C CA . PHE B 1 41 ? 12.242 7.086 4.668 1 95.62 41 PHE B CA 1
ATOM 1440 C C . PHE B 1 41 ? 11.633 5.855 5.328 1 95.62 41 PHE B C 1
ATOM 1442 O O . PHE B 1 41 ? 11.078 4.992 4.645 1 95.62 41 PHE B O 1
ATOM 1449 N N . GLN B 1 42 ? 11.727 5.84 6.645 1 96 42 GLN B N 1
ATOM 1450 C CA . GLN B 1 42 ? 11.414 4.648 7.426 1 96 42 GLN B CA 1
ATOM 1451 C C . GLN B 1 42 ? 9.914 4.387 7.461 1 96 42 GLN B C 1
ATOM 1453 O O . GLN B 1 42 ? 9.477 3.236 7.559 1 96 42 GLN B O 1
ATOM 1458 N N . ILE B 1 43 ? 9.156 5.465 7.449 1 97.94 43 ILE B N 1
ATOM 1459 C CA . ILE B 1 43 ? 7.715 5.301 7.566 1 97.94 43 ILE B CA 1
ATOM 1460 C C . ILE B 1 43 ? 7.055 5.547 6.215 1 97.94 43 ILE B C 1
ATOM 1462 O O . ILE B 1 43 ? 7.117 6.656 5.676 1 97.94 43 ILE B O 1
ATOM 1466 N N . ILE B 1 44 ? 6.398 4.52 5.703 1 98.5 44 ILE B N 1
ATOM 1467 C CA . ILE B 1 44 ? 5.738 4.605 4.406 1 98.5 44 ILE B CA 1
ATOM 1468 C C . ILE B 1 44 ? 4.258 4.27 4.559 1 98.5 44 ILE B C 1
ATOM 1470 O O . ILE B 1 44 ? 3.906 3.217 5.098 1 98.5 44 ILE B O 1
ATOM 1474 N N . THR B 1 45 ? 3.391 5.156 4.152 1 98.69 45 THR B N 1
ATOM 1475 C CA . THR B 1 45 ? 1.957 4.895 4.09 1 98.69 45 THR B CA 1
ATOM 1476 C C . THR B 1 45 ? 1.477 4.859 2.643 1 98.69 45 THR B C 1
ATOM 1478 O O . THR B 1 45 ? 1.827 5.73 1.845 1 98.69 45 THR B O 1
ATOM 1481 N N . THR B 1 46 ? 0.703 3.838 2.285 1 98.56 46 THR B N 1
ATOM 1482 C CA . THR B 1 46 ? 0.177 3.727 0.929 1 98.56 46 THR B CA 1
ATOM 1483 C C . THR B 1 46 ? -1.348 3.676 0.942 1 98.56 46 THR B C 1
ATOM 1485 O O . THR B 1 46 ? -1.943 3.008 1.79 1 98.56 46 THR B O 1
ATOM 1488 N N . ILE B 1 47 ? -1.925 4.406 0.098 1 98.69 47 ILE B N 1
ATOM 1489 C CA . ILE B 1 47 ? -3.361 4.406 -0.156 1 98.69 47 ILE B CA 1
ATOM 1490 C C . ILE B 1 47 ? -3.621 4.246 -1.652 1 98.69 47 ILE B C 1
ATOM 1492 O O . ILE B 1 47 ? -3.1 5.016 -2.465 1 98.69 47 ILE B O 1
ATOM 1496 N N . GLY B 1 48 ? -4.316 3.229 -1.977 1 98.5 48 GLY B N 1
ATOM 1497 C CA . GLY B 1 48 ? -4.73 3.068 -3.361 1 98.5 48 GLY B CA 1
ATOM 1498 C C . GLY B 1 48 ? -5.969 3.877 -3.711 1 98.5 48 GLY B C 1
ATOM 1499 O O . GLY B 1 48 ? -6.793 4.168 -2.842 1 98.5 48 GLY B O 1
ATOM 1500 N N . PHE B 1 49 ? -6.059 4.172 -4.93 1 98.62 49 PHE B N 1
ATOM 1501 C CA . PHE B 1 49 ? -7.293 4.801 -5.395 1 98.62 49 PHE B CA 1
ATOM 1502 C C . PHE B 1 49 ? -7.648 4.324 -6.797 1 98.62 49 PHE B C 1
ATOM 1504 O O . PHE B 1 49 ? -6.777 3.881 -7.547 1 98.62 49 PHE B O 1
ATOM 1511 N N . ASN B 1 50 ? -8.945 4.41 -7.074 1 98.06 50 ASN B N 1
ATOM 1512 C CA . AS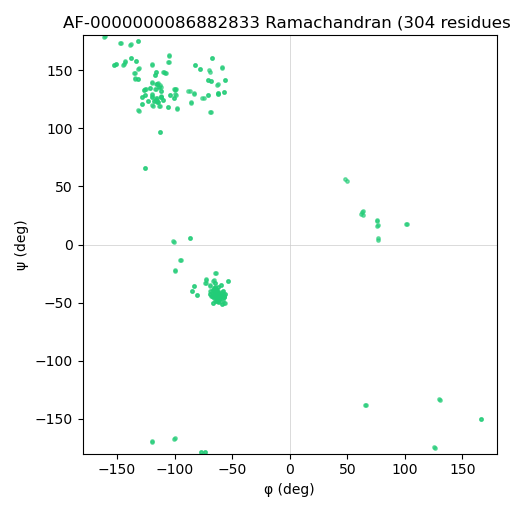N B 1 50 ? -9.453 4.078 -8.398 1 98.06 50 ASN B CA 1
ATOM 1513 C C . ASN B 1 50 ? -10.664 4.934 -8.766 1 98.06 50 ASN B C 1
ATOM 1515 O O . ASN B 1 50 ? -11.102 5.77 -7.977 1 98.06 50 ASN B O 1
ATOM 1519 N N . GLY B 1 51 ? -11.148 4.828 -10.008 1 96.44 51 GLY B N 1
ATOM 1520 C CA . GLY B 1 51 ? -12.164 5.668 -10.625 1 96.44 51 GLY B CA 1
ATOM 1521 C C . GLY B 1 51 ? -11.75 6.188 -11.992 1 96.44 51 GLY B C 1
ATOM 1522 O O . GLY B 1 51 ? -11.312 5.418 -12.844 1 96.44 51 GLY B O 1
ATOM 1523 N N . VAL B 1 52 ? -11.969 7.484 -12.18 1 95.44 52 VAL B N 1
ATOM 1524 C CA . VAL B 1 52 ? -11.523 8.07 -13.438 1 95.44 52 VAL B CA 1
ATOM 1525 C C . VAL B 1 52 ? -10 8.039 -13.523 1 95.44 52 VAL B C 1
ATOM 1527 O O . VAL B 1 52 ? -9.438 7.906 -14.609 1 95.44 52 VAL B O 1
ATOM 1530 N N . LEU B 1 53 ? -9.359 8.125 -12.414 1 95.81 53 LEU B N 1
ATOM 1531 C CA . LEU B 1 53 ? -7.93 7.898 -12.242 1 95.81 53 LEU B CA 1
ATOM 1532 C C . LEU B 1 53 ? -7.668 6.703 -11.336 1 95.81 53 LEU B C 1
ATOM 1534 O O . LEU B 1 53 ? -8.461 6.426 -10.43 1 95.81 53 LEU B O 1
ATOM 1538 N N . GLU B 1 54 ? -6.594 6.027 -11.594 1 97.69 54 GLU B N 1
ATOM 1539 C CA . GLU B 1 54 ? -6.195 4.941 -10.703 1 97.69 54 GLU B CA 1
ATOM 1540 C C . GLU B 1 54 ? -4.719 5.039 -10.336 1 97.69 54 GLU B C 1
ATOM 1542 O O . GLU B 1 54 ? -3.898 5.469 -11.148 1 97.69 54 GLU B O 1
ATOM 1547 N N . GLY B 1 55 ? -4.41 4.707 -9.102 1 97.94 55 GLY B N 1
ATOM 1548 C CA . GLY B 1 55 ? -3.025 4.789 -8.672 1 97.94 55 GLY B CA 1
ATOM 1549 C C . GLY B 1 55 ? -2.869 4.699 -7.16 1 97.94 55 GLY B C 1
ATOM 1550 O O . GLY B 1 55 ? -3.6 3.963 -6.5 1 97.94 55 GLY B O 1
ATOM 1551 N N . ASN B 1 56 ? -1.803 5.367 -6.691 1 98.44 56 ASN B N 1
ATOM 1552 C CA . ASN B 1 56 ? -1.459 5.348 -5.273 1 98.44 56 ASN B CA 1
ATOM 1553 C C . ASN B 1 56 ? -1.124 6.746 -4.762 1 98.44 56 ASN B C 1
ATOM 1555 O O . ASN B 1 56 ? -0.556 7.562 -5.492 1 98.44 56 ASN B O 1
ATOM 1559 N N . LEU B 1 57 ? -1.517 6.969 -3.613 1 98.69 57 LEU B N 1
ATOM 1560 C CA . LEU B 1 57 ? -0.931 8.008 -2.775 1 98.69 57 LEU B CA 1
ATOM 1561 C C . LEU B 1 57 ? 0.045 7.41 -1.768 1 98.69 57 LEU B C 1
ATOM 1563 O O . LEU B 1 57 ? -0.315 6.508 -1.009 1 98.69 57 LEU B O 1
ATOM 1567 N N . ILE B 1 58 ? 1.259 7.926 -1.773 1 98.75 58 ILE B N 1
ATOM 1568 C CA . ILE B 1 58 ? 2.299 7.379 -0.907 1 98.75 58 ILE B CA 1
ATOM 1569 C C . ILE B 1 58 ? 2.895 8.492 -0.052 1 98.75 58 ILE B C 1
ATOM 1571 O O . ILE B 1 58 ? 3.275 9.547 -0.57 1 98.75 58 ILE B O 1
ATOM 1575 N N . TYR B 1 59 ? 2.957 8.273 1.229 1 98.62 59 TYR B N 1
ATOM 1576 C CA . TYR B 1 59 ? 3.549 9.18 2.201 1 98.62 59 TYR B CA 1
ATOM 1577 C C . TYR B 1 59 ? 4.824 8.594 2.795 1 98.62 59 TYR B C 1
ATOM 1579 O O . TYR B 1 59 ? 4.84 7.438 3.217 1 98.62 59 TYR B O 1
ATOM 1587 N N . SER B 1 60 ? 5.836 9.352 2.74 1 98.44 60 SER B N 1
ATOM 1588 C CA . SER B 1 60 ? 7.137 8.922 3.252 1 98.44 60 SER B CA 1
ATOM 1589 C C . SER B 1 60 ? 7.719 9.945 4.215 1 98.44 60 SER B C 1
ATOM 1591 O O . SER B 1 60 ? 7.832 11.125 3.881 1 98.44 60 SER B O 1
ATOM 1593 N N . MET B 1 61 ? 8.102 9.445 5.457 1 97.81 61 MET B N 1
ATOM 1594 C CA . MET B 1 61 ? 8.672 10.375 6.43 1 97.81 61 MET B CA 1
ATOM 1595 C C . MET B 1 61 ? 9.609 9.648 7.391 1 97.81 61 MET B C 1
ATOM 1597 O O . MET B 1 61 ? 9.445 8.445 7.633 1 97.81 61 MET B O 1
ATOM 1601 N N . PRO B 1 62 ? 10.547 10.391 7.945 1 96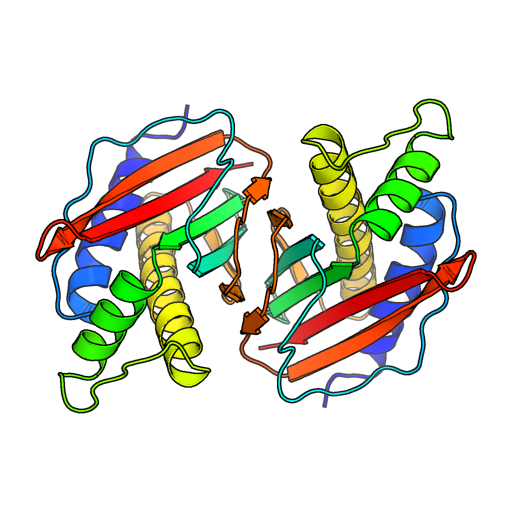.25 62 PRO B N 1
ATOM 1602 C CA . PRO B 1 62 ? 11.383 9.797 8.992 1 96.25 62 PRO B CA 1
ATOM 1603 C C . PRO B 1 62 ? 10.602 9.492 10.273 1 96.25 62 PRO B C 1
ATOM 1605 O O . PRO B 1 62 ? 9.555 10.094 10.516 1 96.25 62 PRO B O 1
ATOM 1608 N N . GLU B 1 63 ? 11.195 8.625 11.039 1 94.56 63 GLU B N 1
ATOM 1609 C CA . GLU B 1 63 ? 10.539 8.219 12.281 1 94.56 63 GLU B CA 1
ATOM 1610 C C . GLU B 1 63 ? 10.352 9.414 13.211 1 94.56 63 GLU B C 1
ATOM 1612 O O . GLU B 1 63 ? 9.312 9.547 13.867 1 94.56 63 GLU B O 1
ATOM 1617 N N . ASP B 1 64 ? 11.352 10.219 13.312 1 92.75 64 ASP B N 1
ATOM 1618 C CA . ASP B 1 64 ? 11.266 11.352 14.234 1 92.75 64 ASP B CA 1
ATOM 1619 C C . ASP B 1 64 ? 10.188 12.336 13.797 1 92.75 64 ASP B C 1
ATOM 1621 O O . ASP B 1 64 ? 9.547 12.977 14.633 1 92.75 64 ASP B O 1
ATOM 1625 N N . VAL B 1 65 ? 9.961 12.492 12.484 1 94.56 65 VAL B N 1
ATOM 1626 C CA . VAL B 1 65 ? 8.898 13.344 11.953 1 94.56 65 VAL B CA 1
ATOM 1627 C C . VAL B 1 65 ? 7.539 12.742 12.289 1 94.56 65 VAL B C 1
ATOM 1629 O O . VAL B 1 65 ? 6.637 13.445 12.75 1 94.56 65 VAL B O 1
ATOM 1632 N N . ALA B 1 66 ? 7.406 11.469 12.117 1 95 66 ALA B N 1
ATOM 1633 C CA . ALA B 1 66 ? 6.164 10.781 12.469 1 95 66 ALA B CA 1
ATOM 1634 C C . ALA B 1 66 ? 5.82 10.984 13.945 1 95 66 ALA B C 1
ATOM 1636 O O . ALA B 1 66 ? 4.672 11.273 14.281 1 95 66 ALA B O 1
ATOM 1637 N N . VAL B 1 67 ? 6.797 10.883 14.781 1 92.56 67 VAL B N 1
ATOM 1638 C CA . VAL B 1 67 ? 6.609 11.047 16.219 1 92.56 67 VAL B CA 1
ATOM 1639 C C . VAL B 1 67 ? 6.121 12.461 16.516 1 92.56 67 VAL B C 1
ATOM 1641 O O . VAL B 1 67 ? 5.184 12.648 17.297 1 92.56 67 VAL B O 1
ATOM 1644 N N . SER B 1 68 ? 6.773 13.375 15.906 1 91.75 68 SER B N 1
ATOM 1645 C CA . SER B 1 68 ? 6.402 14.766 16.109 1 91.75 68 SER B CA 1
ATOM 1646 C C . SER B 1 68 ? 4.969 15.031 15.664 1 91.75 68 SER B C 1
ATOM 1648 O O . SER B 1 68 ? 4.211 15.711 16.359 1 91.75 68 SER B O 1
ATOM 1650 N N . ILE B 1 69 ? 4.574 14.531 14.539 1 93.75 69 ILE B N 1
ATOM 1651 C CA . ILE B 1 69 ? 3.238 14.727 13.984 1 93.75 69 ILE B CA 1
ATOM 1652 C C . ILE B 1 69 ? 2.197 14.109 14.914 1 93.75 69 ILE B C 1
ATOM 1654 O O . ILE B 1 69 ? 1.205 14.75 15.258 1 93.75 69 ILE B O 1
ATOM 1658 N N . VAL B 1 70 ? 2.43 12.922 15.352 1 93.75 70 VAL B N 1
ATOM 1659 C CA . VAL B 1 70 ? 1.479 12.211 16.203 1 93.75 70 VAL B CA 1
ATOM 1660 C C . VAL B 1 70 ? 1.348 12.93 17.547 1 93.75 70 VAL B C 1
ATOM 1662 O O . VAL B 1 70 ? 0.246 13.047 18.078 1 93.75 70 VAL B O 1
ATOM 1665 N N . THR B 1 71 ? 2.508 13.352 18.078 1 91.12 71 THR B N 1
ATOM 1666 C CA . THR B 1 71 ? 2.494 14.102 19.328 1 91.12 71 THR B CA 1
ATOM 1667 C C . THR B 1 71 ? 1.607 15.336 19.203 1 91.12 71 THR B C 1
ATOM 1669 O O . THR B 1 71 ? 0.805 15.617 20.109 1 91.12 71 THR B O 1
ATOM 1672 N N . ASN B 1 72 ? 1.725 16 18.094 1 90.69 72 ASN B N 1
ATOM 1673 C CA . ASN B 1 72 ? 0.929 17.203 17.859 1 90.69 72 ASN B CA 1
ATOM 1674 C C . ASN B 1 72 ? -0.551 16.875 17.688 1 90.69 72 ASN B C 1
ATOM 1676 O O . ASN B 1 72 ? -1.415 17.594 18.172 1 90.69 72 ASN B O 1
ATOM 1680 N N . MET B 1 73 ? -0.835 15.789 16.984 1 91 73 MET B N 1
ATOM 1681 C CA . MET B 1 73 ? -2.211 15.359 16.75 1 91 73 MET B CA 1
ATOM 1682 C C . MET B 1 73 ? -2.93 15.086 18.062 1 91 73 MET B C 1
ATOM 1684 O O . MET B 1 73 ? -4.133 15.328 18.188 1 91 73 MET B O 1
ATOM 1688 N N . MET B 1 74 ? -2.248 14.602 19 1 87.88 74 MET B N 1
ATOM 1689 C CA . MET B 1 74 ? -2.826 14.242 20.281 1 87.88 74 MET B CA 1
ATOM 1690 C C . MET B 1 74 ? -2.852 15.445 21.234 1 87.88 74 MET B C 1
ATOM 1692 O O . MET B 1 74 ? -3.197 15.312 22.406 1 87.88 74 MET B O 1
ATOM 1696 N N . GLY B 1 75 ? -2.473 16.594 20.75 1 82.44 75 GLY B N 1
ATOM 1697 C CA . GLY B 1 75 ? -2.521 17.828 21.531 1 82.44 75 GLY B CA 1
ATOM 1698 C C . GLY B 1 75 ? -1.41 17.922 22.562 1 82.44 75 GLY B C 1
ATOM 1699 O O . GLY B 1 75 ? -1.573 18.562 23.594 1 82.44 75 GLY B O 1
ATOM 1700 N N . GLY B 1 76 ? -0.48 17.219 22.328 1 76.31 76 GLY B N 1
ATOM 1701 C CA . GLY B 1 76 ? 0.636 17.266 23.266 1 76.31 76 GLY B CA 1
ATOM 1702 C C . GLY B 1 76 ? 0.364 16.516 24.562 1 76.31 76 GLY B C 1
ATOM 1703 O O . GLY B 1 76 ? 1.193 16.516 25.469 1 76.31 76 GLY B O 1
ATOM 1704 N N . MET B 1 77 ? -0.738 15.891 24.656 1 74.5 77 MET B N 1
ATOM 1705 C CA . MET B 1 77 ? -1.13 15.242 25.906 1 74.5 77 MET B CA 1
ATOM 1706 C C . MET B 1 77 ? -0.296 13.992 26.156 1 74.5 77 MET B C 1
ATOM 1708 O O . MET B 1 77 ? -0.124 13.578 27.297 1 74.5 77 MET B O 1
ATOM 1712 N N . MET B 1 78 ? 0.119 13.391 25.141 1 72.06 78 MET B N 1
ATOM 1713 C CA . MET B 1 78 ? 0.969 12.211 25.25 1 72.06 78 MET B CA 1
ATOM 1714 C C . MET B 1 78 ? 2.191 12.328 24.344 1 72.06 78 MET B C 1
ATOM 1716 O O . MET B 1 78 ? 2.074 12.727 23.188 1 72.06 78 MET B O 1
ATOM 1720 N N . GLN B 1 79 ? 3.324 12.391 25.094 1 74 79 GLN B N 1
ATOM 1721 C CA . GLN B 1 79 ? 4.543 12.344 24.297 1 74 79 GLN B CA 1
ATOM 1722 C C . GLN B 1 79 ? 4.961 10.906 24.016 1 74 79 GLN B C 1
ATOM 1724 O O . GLN B 1 79 ? 4.949 10.062 24.906 1 74 79 GLN B O 1
ATOM 1729 N N . ILE B 1 80 ? 5.047 10.672 22.656 1 76.38 80 ILE B N 1
ATOM 1730 C CA . ILE B 1 80 ? 5.551 9.352 22.312 1 76.38 80 ILE B CA 1
ATOM 1731 C C . ILE B 1 80 ? 7.023 9.438 21.922 1 76.38 80 ILE B C 1
ATOM 1733 O O . ILE B 1 80 ? 7.449 10.414 21.297 1 76.38 80 ILE B O 1
ATOM 1737 N N . ASP B 1 81 ? 7.832 8.57 22.422 1 77.12 81 ASP B N 1
ATOM 1738 C CA . ASP B 1 81 ? 9.266 8.602 22.125 1 77.12 81 ASP B CA 1
ATOM 1739 C C . ASP B 1 81 ? 9.625 7.59 21.047 1 77.12 81 ASP B C 1
ATOM 1741 O O . ASP B 1 81 ? 10.695 7.676 20.438 1 77.12 81 ASP B O 1
ATOM 1745 N N . LYS B 1 82 ? 8.758 6.633 20.938 1 83 82 LYS B N 1
ATOM 1746 C CA . LYS B 1 82 ? 9.031 5.621 19.922 1 83 82 LYS B CA 1
ATOM 1747 C C . LYS B 1 82 ? 7.77 5.293 19.125 1 83 82 LYS B C 1
ATOM 1749 O O . LYS B 1 82 ? 6.652 5.414 19.641 1 83 82 LYS B O 1
ATOM 1754 N N . ILE B 1 83 ? 8.102 4.98 17.891 1 88.38 83 ILE B N 1
ATOM 1755 C CA . ILE B 1 83 ? 6.984 4.59 17.047 1 88.38 83 ILE B CA 1
ATOM 1756 C C . ILE B 1 83 ? 6.426 3.246 17.5 1 88.38 83 ILE B C 1
ATOM 1758 O O . ILE B 1 83 ? 7.156 2.258 17.578 1 88.38 83 ILE B O 1
ATOM 1762 N N . ASP B 1 84 ? 5.281 3.266 17.953 1 87.31 84 ASP B N 1
ATOM 1763 C CA . ASP B 1 84 ? 4.57 2.045 18.328 1 87.31 84 ASP B CA 1
ATOM 1764 C C . ASP B 1 84 ? 3.291 1.884 17.5 1 87.31 84 ASP B C 1
ATOM 1766 O O . ASP B 1 84 ? 3.062 2.625 16.547 1 87.31 84 ASP B O 1
ATOM 1770 N N . ASP B 1 85 ? 2.475 0.941 17.906 1 87.75 85 ASP B N 1
ATOM 1771 C CA . ASP B 1 85 ? 1.29 0.601 17.125 1 87.75 85 ASP B CA 1
ATOM 1772 C C . ASP B 1 85 ? 0.298 1.761 17.094 1 87.75 85 ASP B C 1
ATOM 1774 O O . ASP B 1 85 ? -0.337 2.018 16.062 1 87.75 85 ASP B O 1
ATOM 1778 N N . MET B 1 86 ? 0.23 2.373 18.156 1 88.38 86 MET B N 1
ATOM 1779 C CA . MET B 1 86 ? -0.688 3.506 18.234 1 88.38 86 MET B CA 1
ATOM 1780 C C . MET B 1 86 ? -0.243 4.633 17.297 1 88.38 86 MET B C 1
ATOM 1782 O O . MET B 1 86 ? -1.064 5.227 16.609 1 88.38 86 MET B O 1
ATOM 1786 N N . ALA B 1 87 ? 1.064 4.891 17.312 1 93.06 87 ALA B N 1
ATOM 1787 C CA . ALA B 1 87 ? 1.61 5.934 16.453 1 93.06 87 ALA B CA 1
ATOM 1788 C C . ALA B 1 87 ? 1.381 5.602 14.977 1 93.06 87 ALA B C 1
ATOM 1790 O O . ALA B 1 87 ? 0.991 6.469 14.188 1 93.06 87 ALA B O 1
ATOM 1791 N N . LEU B 1 88 ? 1.604 4.367 14.656 1 94.38 88 LEU B N 1
ATOM 1792 C CA . LEU B 1 88 ? 1.418 3.945 13.266 1 94.38 88 LEU B CA 1
ATOM 1793 C C . LEU B 1 88 ? -0.046 4.055 12.859 1 94.38 88 LEU B C 1
ATOM 1795 O O . LEU B 1 88 ? -0.351 4.445 11.727 1 94.38 88 LEU B O 1
ATOM 1799 N N . SER B 1 89 ? -0.934 3.764 13.75 1 92.88 89 SER B N 1
ATOM 1800 C CA . SER B 1 89 ? -2.363 3.916 13.5 1 92.88 89 SER B CA 1
ATOM 1801 C C . SER B 1 89 ? -2.729 5.375 13.258 1 92.88 89 SER B C 1
ATOM 1803 O O . SER B 1 89 ? -3.506 5.688 12.352 1 92.88 89 SER B O 1
ATOM 1805 N N . ALA B 1 90 ? -2.16 6.207 14.07 1 94.44 90 ALA B N 1
ATOM 1806 C CA . ALA B 1 90 ? -2.424 7.637 13.938 1 94.44 90 ALA B CA 1
ATOM 1807 C C . ALA B 1 90 ? -1.92 8.164 12.594 1 94.44 90 ALA B C 1
ATOM 1809 O O . ALA B 1 90 ? -2.582 8.984 11.953 1 94.44 90 ALA B O 1
ATOM 1810 N N . ILE B 1 91 ? -0.766 7.707 12.18 1 96.69 91 ILE B N 1
ATOM 1811 C CA . ILE B 1 91 ? -0.203 8.094 10.898 1 96.69 91 ILE B CA 1
ATOM 1812 C C . ILE B 1 91 ? -1.115 7.621 9.766 1 96.69 91 ILE B C 1
ATOM 1814 O O . ILE B 1 91 ? -1.353 8.352 8.805 1 96.69 91 ILE B O 1
ATOM 1818 N N . GLY B 1 92 ? -1.581 6.41 9.875 1 97.19 92 GLY B N 1
ATOM 1819 C CA . GLY B 1 92 ? -2.551 5.898 8.922 1 97.19 92 GLY B CA 1
ATOM 1820 C C . GLY B 1 92 ? -3.803 6.75 8.828 1 97.19 92 GLY B C 1
ATOM 1821 O O . GLY B 1 92 ? -4.285 7.035 7.727 1 97.19 92 GLY B O 1
ATOM 1822 N N . GLU B 1 93 ? -4.301 7.113 9.922 1 95.81 93 GLU B N 1
ATOM 1823 C CA . GLU B 1 93 ? -5.488 7.957 9.977 1 95.81 93 GLU B CA 1
ATOM 1824 C C . GLU B 1 93 ? -5.234 9.305 9.312 1 95.81 93 GLU B C 1
ATOM 1826 O O . GLU B 1 93 ? -6.062 9.789 8.539 1 95.81 93 GLU B O 1
ATOM 1831 N N . LEU B 1 94 ? -4.098 9.922 9.625 1 97.19 94 LEU B N 1
ATOM 1832 C CA . LEU B 1 94 ? -3.742 11.188 9 1 97.19 94 LEU B CA 1
ATOM 1833 C C . LEU B 1 94 ? -3.711 11.055 7.48 1 97.19 94 LEU B C 1
ATOM 1835 O O . LEU B 1 94 ? -4.285 11.883 6.766 1 97.19 94 LEU B O 1
ATOM 1839 N N . ALA B 1 95 ? -3.021 10.047 7.004 1 98 95 ALA B N 1
ATOM 1840 C CA . ALA B 1 95 ? -2.939 9.805 5.566 1 98 95 ALA B CA 1
ATOM 1841 C C . ALA B 1 95 ? -4.328 9.609 4.961 1 98 95 ALA B C 1
ATOM 1843 O O . ALA B 1 95 ? -4.609 10.102 3.867 1 98 95 ALA B O 1
ATOM 1844 N N . ASN B 1 96 ? -5.18 8.875 5.711 1 97.44 96 ASN B N 1
ATOM 1845 C CA . ASN B 1 96 ? -6.551 8.641 5.262 1 97.44 96 ASN B CA 1
ATOM 1846 C C . ASN B 1 96 ? -7.332 9.945 5.141 1 97.44 96 ASN B C 1
ATOM 1848 O O . ASN B 1 96 ? -8.023 10.172 4.145 1 97.44 96 ASN B O 1
ATOM 1852 N N . MET B 1 97 ? -7.203 10.758 6.09 1 97.88 97 MET B N 1
ATOM 1853 C CA . MET B 1 97 ? -7.902 12.039 6.098 1 97.88 97 MET B CA 1
ATOM 1854 C C . MET B 1 97 ? -7.445 12.914 4.934 1 97.88 97 MET B C 1
ATOM 1856 O O . MET B 1 97 ? -8.273 13.5 4.234 1 97.88 97 MET B O 1
ATOM 1860 N N . ILE B 1 98 ? -6.184 12.984 4.754 1 98.19 98 ILE B N 1
ATOM 1861 C CA . ILE B 1 98 ? -5.637 13.789 3.666 1 98.19 98 ILE B CA 1
ATOM 1862 C C . ILE B 1 98 ? -6.117 13.242 2.324 1 98.19 98 ILE B C 1
ATOM 1864 O O . ILE B 1 98 ? -6.582 13.992 1.467 1 98.19 98 ILE B O 1
ATOM 1868 N N . SER B 1 99 ? -6.004 11.984 2.143 1 98.5 99 SER B N 1
ATOM 1869 C CA . SER B 1 99 ? -6.422 11.352 0.895 1 98.5 99 SER B CA 1
ATOM 1870 C C . SER B 1 99 ? -7.918 11.516 0.663 1 98.5 99 SER B C 1
ATOM 1872 O O . SER B 1 99 ? -8.359 11.68 -0.476 1 98.5 99 SER B O 1
ATOM 1874 N N . GLY B 1 100 ? -8.648 11.398 1.732 1 98.25 100 GLY B N 1
ATOM 1875 C CA . GLY B 1 100 ? -10.07 11.688 1.631 1 98.25 100 GLY B CA 1
ATOM 1876 C C . GLY B 1 100 ? -10.367 13.086 1.13 1 98.25 100 GLY B C 1
ATOM 1877 O O . GLY B 1 100 ? -11.219 13.273 0.265 1 98.25 100 GLY B O 1
ATOM 1878 N N . ALA B 1 101 ? -9.664 14.047 1.664 1 98.5 101 ALA B N 1
ATOM 1879 C CA . ALA B 1 101 ? -9.828 15.438 1.231 1 98.5 101 ALA B CA 1
ATOM 1880 C C . ALA B 1 101 ? -9.422 15.602 -0.23 1 98.5 101 ALA B C 1
ATOM 1882 O O . ALA B 1 101 ? -10.055 16.359 -0.972 1 98.5 101 ALA B O 1
ATOM 1883 N N . ILE B 1 102 ? -8.398 14.93 -0.614 1 98.19 102 ILE B N 1
ATOM 1884 C CA . ILE B 1 102 ? -7.969 14.953 -2.006 1 98.19 102 ILE B CA 1
ATOM 1885 C C . ILE B 1 102 ? -9.07 14.391 -2.902 1 9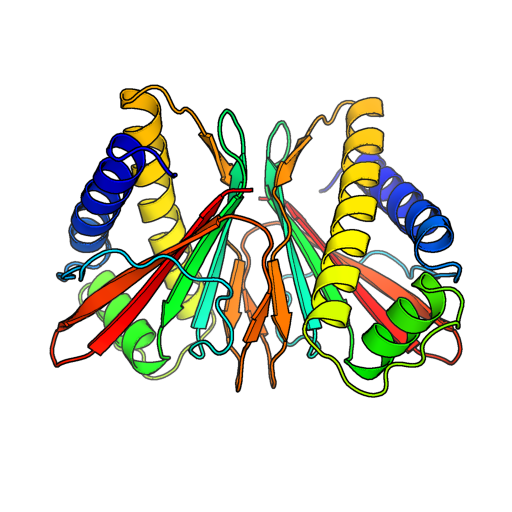8.19 102 ILE B C 1
ATOM 1887 O O . ILE B 1 102 ? -9.398 14.977 -3.936 1 98.19 102 ILE B O 1
ATOM 1891 N N . ALA B 1 103 ? -9.625 13.289 -2.473 1 98.19 103 ALA B N 1
ATOM 1892 C CA . ALA B 1 103 ? -10.703 12.672 -3.244 1 98.19 103 ALA B CA 1
ATOM 1893 C C . ALA B 1 103 ? -11.883 13.625 -3.406 1 98.19 103 ALA B C 1
ATOM 1895 O O . ALA B 1 103 ? -12.445 13.742 -4.496 1 98.19 103 ALA B O 1
ATOM 1896 N N . ILE B 1 104 ? -12.258 14.289 -2.322 1 97.94 104 ILE B N 1
ATOM 1897 C CA . ILE B 1 104 ? -13.359 15.25 -2.344 1 97.94 104 ILE B CA 1
ATOM 1898 C C . ILE B 1 104 ? -13.031 16.375 -3.314 1 97.94 104 ILE B C 1
ATOM 1900 O O . ILE B 1 104 ? -13.867 16.766 -4.141 1 97.94 104 ILE B O 1
ATOM 1904 N N . SER B 1 105 ? -11.82 16.891 -3.238 1 97.5 105 SER B N 1
ATOM 1905 C CA . SER B 1 105 ? -11.398 17.984 -4.098 1 97.5 105 SER B CA 1
ATOM 1906 C C . SER B 1 105 ?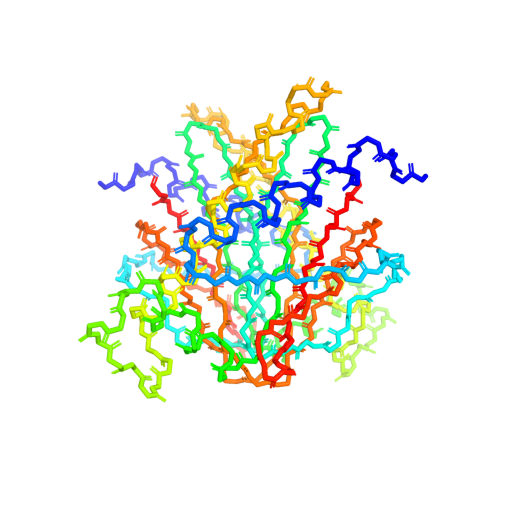 -11.383 17.578 -5.562 1 97.5 105 SER B C 1
ATOM 1908 O O . SER B 1 105 ? -11.828 18.328 -6.43 1 97.5 105 SER B O 1
ATOM 1910 N N . LEU B 1 106 ? -10.922 16.391 -5.832 1 96.75 106 LEU B N 1
ATOM 1911 C CA . LEU B 1 106 ? -10.867 15.883 -7.195 1 96.75 106 LEU B CA 1
ATOM 1912 C C . LEU B 1 106 ? -12.273 15.68 -7.758 1 96.75 106 LEU B C 1
ATOM 1914 O O . LEU B 1 106 ? -12.516 15.938 -8.945 1 96.75 106 LEU B O 1
ATOM 1918 N N . GLU B 1 107 ? -13.086 15.211 -6.891 1 96.69 107 GLU B N 1
ATOM 1919 C CA . GLU B 1 107 ? -14.469 15.031 -7.328 1 96.69 107 GLU B CA 1
ATOM 1920 C C . GLU B 1 107 ? -15.078 16.344 -7.793 1 96.69 107 GLU B C 1
ATOM 1922 O O . GLU B 1 107 ? -15.742 16.406 -8.828 1 96.69 107 GLU B O 1
ATOM 1927 N N . LYS B 1 108 ? -14.812 17.406 -7.094 1 95.75 108 LYS B N 1
ATOM 1928 C CA . LYS B 1 108 ? -15.328 18.734 -7.41 1 95.75 108 LYS B CA 1
ATOM 1929 C C . LYS B 1 108 ? -14.789 19.234 -8.75 1 95.75 108 LYS B C 1
ATOM 1931 O O . LYS B 1 108 ? -15.422 20.047 -9.414 1 95.75 108 LYS B O 1
ATOM 1936 N N . THR B 1 109 ? -13.641 18.734 -9.195 1 92.5 109 THR B N 1
ATOM 1937 C CA . THR B 1 109 ? -13.016 19.203 -10.43 1 92.5 109 THR B CA 1
ATOM 1938 C C . THR B 1 109 ? -13.281 18.219 -11.57 1 92.5 109 THR B C 1
ATOM 1940 O O . THR B 1 109 ? -12.648 18.312 -12.625 1 92.5 109 THR B O 1
ATOM 1943 N N . GLY B 1 110 ? -14.047 17.188 -11.289 1 93.56 110 GLY B N 1
ATOM 1944 C CA . GLY B 1 110 ? -14.469 16.281 -12.352 1 93.56 110 GLY B CA 1
ATOM 1945 C C . GLY B 1 110 ? -13.664 15 -12.406 1 93.56 110 GLY B C 1
ATOM 1946 O O . GLY B 1 110 ? -13.672 14.297 -13.422 1 93.56 110 GLY B O 1
ATOM 1947 N N . PHE B 1 111 ? -12.984 14.727 -11.328 1 95.31 111 PHE B N 1
ATOM 1948 C CA . PHE B 1 111 ? -12.18 13.516 -11.273 1 95.31 111 PHE B CA 1
ATOM 1949 C C . PHE B 1 111 ? -12.555 12.68 -10.055 1 95.31 111 PHE B C 1
ATOM 1951 O O . PHE B 1 111 ? -11.727 12.461 -9.164 1 95.31 111 PHE B O 1
ATOM 1958 N N . PRO B 1 112 ? -13.719 12.195 -10.07 1 97.38 112 PRO B N 1
ATOM 1959 C CA . PRO B 1 112 ? -14.102 11.367 -8.922 1 97.38 112 PRO B CA 1
ATOM 1960 C C . PRO B 1 112 ? -13.234 10.117 -8.781 1 97.38 112 PRO B C 1
ATOM 1962 O O . PRO B 1 112 ? -13.047 9.383 -9.758 1 97.38 112 PRO B O 1
ATOM 1965 N N . ILE B 1 113 ? -12.742 9.914 -7.586 1 97.56 113 ILE B N 1
ATOM 1966 C CA . ILE B 1 113 ? -11.977 8.719 -7.266 1 97.56 113 ILE B CA 1
ATOM 1967 C C . ILE B 1 113 ? -12.461 8.133 -5.938 1 97.56 113 ILE B C 1
ATOM 1969 O O . ILE B 1 113 ? -13.094 8.836 -5.141 1 97.56 113 ILE B O 1
ATOM 1973 N N . ASN B 1 114 ? -12.188 6.828 -5.766 1 98 114 ASN B N 1
ATOM 1974 C CA . ASN B 1 114 ? -12.367 6.133 -4.496 1 98 114 ASN B CA 1
ATOM 1975 C C . ASN B 1 114 ? -11.039 5.684 -3.906 1 98 114 ASN B C 1
ATOM 1977 O O . ASN B 1 114 ? -10.172 5.191 -4.629 1 98 114 ASN B O 1
ATOM 1981 N N . ILE B 1 115 ? -10.922 5.914 -2.635 1 98.31 115 ILE B N 1
ATOM 1982 C CA . ILE B 1 115 ? -9.656 5.547 -2.002 1 98.31 115 ILE B CA 1
ATOM 1983 C C . ILE B 1 115 ? -9.852 4.281 -1.169 1 98.31 115 ILE B C 1
ATOM 1985 O O . ILE B 1 115 ? -10.977 3.914 -0.837 1 98.31 115 ILE B O 1
ATOM 1989 N N . THR B 1 116 ? -8.789 3.592 -0.939 1 98.62 116 THR B N 1
ATOM 1990 C CA . THR B 1 116 ? -8.797 2.377 -0.13 1 98.62 116 THR B CA 1
ATOM 1991 C C . THR B 1 116 ? -8.188 2.639 1.243 1 98.62 116 THR B C 1
ATOM 1993 O O . THR B 1 116 ? -7.555 3.674 1.459 1 98.62 116 THR B O 1
ATOM 1996 N N . PRO B 1 117 ? -8.422 1.773 2.199 1 98.38 117 PRO B N 1
ATOM 1997 C CA . PRO B 1 117 ? -7.805 1.983 3.51 1 98.38 117 PRO B CA 1
ATOM 1998 C C . PRO B 1 117 ? -6.277 2.025 3.439 1 98.38 117 PRO B C 1
ATOM 2000 O O . PRO B 1 117 ? -5.68 1.397 2.564 1 98.38 117 PRO B O 1
ATOM 2003 N N . PRO B 1 118 ? -5.715 2.699 4.324 1 98.25 118 PRO B N 1
ATOM 2004 C CA . PRO B 1 118 ? -4.258 2.846 4.293 1 98.25 118 PRO B CA 1
ATOM 2005 C C . PRO B 1 118 ? -3.527 1.608 4.812 1 98.25 118 PRO B C 1
ATOM 2007 O O . PRO B 1 118 ? -4.086 0.845 5.605 1 98.25 118 PRO B O 1
ATOM 2010 N N . SER B 1 119 ? -2.338 1.364 4.34 1 98 119 SER B N 1
ATOM 2011 C CA . SER B 1 119 ? -1.329 0.477 4.91 1 98 119 SER B CA 1
ATOM 2012 C C . SER B 1 119 ? -0.086 1.253 5.332 1 98 119 SER B C 1
ATOM 2014 O O . SER B 1 119 ? 0.484 2.002 4.539 1 98 119 SER B O 1
ATOM 2016 N N . VAL B 1 120 ? 0.288 1.058 6.598 1 98.31 120 VAL B N 1
ATOM 2017 C CA . VAL B 1 120 ? 1.446 1.782 7.109 1 98.31 120 VAL B CA 1
ATOM 2018 C C . VAL B 1 120 ? 2.59 0.806 7.375 1 98.31 120 VAL B C 1
ATOM 2020 O O . VAL B 1 120 ? 2.416 -0.188 8.086 1 98.31 120 VAL B O 1
ATOM 2023 N N . LEU B 1 121 ? 3.742 1.116 6.805 1 97.62 121 LEU B N 1
ATOM 2024 C CA . LEU B 1 121 ? 4.922 0.281 6.992 1 97.62 121 LEU B CA 1
ATOM 2025 C C . LEU B 1 121 ? 6.012 1.039 7.742 1 97.62 121 LEU B C 1
ATOM 2027 O O . LEU B 1 121 ? 6.223 2.23 7.504 1 97.62 121 LEU B O 1
ATOM 2031 N N . ASN B 1 122 ? 6.602 0.369 8.609 1 97.12 122 ASN B N 1
ATOM 2032 C CA . ASN B 1 122 ? 7.805 0.825 9.297 1 97.12 122 ASN B CA 1
ATOM 2033 C C . ASN B 1 122 ? 8.977 -0.122 9.062 1 97.12 122 ASN B C 1
ATOM 2035 O O . ASN B 1 122 ? 8.883 -1.316 9.352 1 97.12 122 ASN B O 1
ATOM 2039 N N . GLY B 1 123 ? 10.039 0.398 8.477 1 96.81 123 GLY B N 1
ATOM 2040 C CA . GLY B 1 123 ? 11.18 -0.454 8.195 1 96.81 123 GLY B CA 1
ATOM 2041 C C . GLY B 1 123 ? 12.461 0.326 7.961 1 96.81 123 GLY B C 1
ATOM 2042 O O . GLY B 1 123 ? 12.484 1.55 8.109 1 96.81 123 GLY B O 1
ATOM 2043 N N . GLU B 1 124 ? 13.539 -0.454 7.719 1 96.62 124 GLU B N 1
ATOM 2044 C CA . GLU B 1 124 ? 14.836 0.142 7.402 1 96.62 124 GLU B CA 1
ATOM 2045 C C . GLU B 1 124 ? 15.188 -0.051 5.93 1 96.62 124 GLU B C 1
ATOM 2047 O O . GLU B 1 124 ? 14.859 -1.082 5.34 1 96.62 124 GLU B O 1
ATOM 2052 N N . LYS B 1 125 ? 15.922 0.953 5.348 1 95.81 125 LYS B N 1
ATOM 2053 C CA . LYS B 1 125 ? 16.422 0.898 3.977 1 95.81 125 LYS B CA 1
ATOM 2054 C C . LYS B 1 125 ? 15.305 0.508 3.006 1 95.81 125 LYS B C 1
ATOM 2056 O O . LYS B 1 125 ? 15.469 -0.424 2.217 1 95.81 125 LYS B O 1
ATOM 2061 N N . ILE B 1 126 ? 14.242 1.252 3.049 1 96.69 126 ILE B N 1
ATOM 2062 C CA . ILE B 1 126 ? 13.055 0.924 2.26 1 96.69 126 ILE B CA 1
ATOM 2063 C C . ILE B 1 126 ? 13.18 1.531 0.865 1 96.69 126 ILE B C 1
ATOM 2065 O O . ILE B 1 126 ? 13.555 2.697 0.719 1 96.69 126 ILE B O 1
ATOM 2069 N N . SER B 1 127 ? 12.914 0.723 -0.113 1 96.25 127 SER B N 1
ATOM 2070 C CA . SER B 1 127 ? 12.695 1.2 -1.475 1 96.25 127 SER B CA 1
ATOM 2071 C C . SER B 1 127 ? 11.289 0.884 -1.952 1 96.25 127 SER B C 1
ATOM 2073 O O . SER B 1 127 ? 10.727 -0.159 -1.606 1 96.25 127 SER B O 1
ATOM 2075 N N . VAL B 1 128 ? 10.75 1.751 -2.736 1 97 128 VAL B N 1
ATOM 2076 C CA . VAL B 1 128 ? 9.375 1.625 -3.205 1 97 128 VAL B CA 1
ATOM 2077 C C . VAL B 1 128 ? 9.359 1.532 -4.73 1 97 128 VAL B C 1
ATOM 2079 O O . VAL B 1 128 ? 9.969 2.355 -5.414 1 97 128 VAL B O 1
ATOM 2082 N N . SER B 1 129 ? 8.664 0.541 -5.195 1 96.69 129 SER B N 1
ATOM 2083 C CA . SER B 1 129 ? 8.469 0.353 -6.629 1 96.69 129 SER B CA 1
ATOM 2084 C C . SER B 1 129 ? 6.996 0.441 -7.004 1 96.69 129 SER B C 1
ATOM 2086 O O . SER B 1 129 ? 6.164 -0.28 -6.449 1 96.69 129 SER B O 1
ATOM 2088 N N . VAL B 1 130 ? 6.664 1.338 -7.918 1 96.5 130 VAL B N 1
ATOM 2089 C CA . VAL B 1 130 ? 5.316 1.566 -8.43 1 96.5 130 VAL B CA 1
ATOM 2090 C C . VAL B 1 130 ? 5.363 1.764 -9.938 1 96.5 130 VAL B C 1
ATOM 2092 O O . VAL B 1 130 ? 6.426 2.027 -10.508 1 96.5 130 VAL B O 1
ATOM 2095 N N . HIS B 1 131 ? 4.188 1.562 -10.469 1 93.31 131 HIS B N 1
ATOM 2096 C CA . HIS B 1 131 ? 4.082 1.795 -11.906 1 93.31 131 HIS B CA 1
ATOM 2097 C C . HIS B 1 131 ? 3.152 2.969 -12.203 1 93.31 131 HIS B C 1
ATOM 2099 O O . HIS B 1 131 ? 2.119 3.131 -11.555 1 93.31 131 HIS B O 1
ATOM 2105 N N . GLY B 1 132 ? 3.574 3.803 -13.195 1 94.94 132 GLY B N 1
ATOM 2106 C CA . GLY B 1 132 ? 2.785 4.953 -13.602 1 94.94 132 GLY B CA 1
ATOM 2107 C C . GLY B 1 132 ? 3.561 6.258 -13.547 1 94.94 132 GLY B C 1
ATOM 2108 O O . GLY B 1 132 ? 4.777 6.254 -13.352 1 94.94 132 GLY B O 1
ATOM 2109 N N . THR B 1 133 ? 2.861 7.387 -13.789 1 96.5 133 THR B N 1
ATOM 2110 C CA . THR B 1 133 ? 3.42 8.727 -13.656 1 96.5 133 THR B CA 1
ATOM 2111 C C . THR B 1 133 ? 3.533 9.125 -12.188 1 96.5 133 THR B C 1
ATOM 2113 O O . THR B 1 133 ? 2.551 9.062 -11.445 1 96.5 133 THR B O 1
ATOM 2116 N N . ILE B 1 134 ? 4.758 9.516 -11.828 1 97.31 134 ILE B N 1
ATOM 2117 C CA . ILE B 1 134 ? 5.012 9.805 -10.422 1 97.31 134 ILE B CA 1
ATOM 2118 C C . ILE B 1 134 ? 5.223 11.305 -10.234 1 97.31 134 ILE B C 1
ATOM 2120 O O . ILE B 1 134 ? 6.09 11.906 -10.867 1 97.31 134 ILE B O 1
ATOM 2124 N N . LEU B 1 135 ? 4.438 11.875 -9.375 1 97.81 135 LEU B N 1
ATOM 2125 C CA . LEU B 1 135 ? 4.609 13.266 -8.969 1 97.81 135 LEU B CA 1
ATOM 2126 C C . LEU B 1 135 ? 4.949 13.359 -7.488 1 97.81 135 LEU B C 1
ATOM 2128 O O . LEU B 1 135 ? 4.227 12.828 -6.645 1 97.81 135 LEU B O 1
ATOM 2132 N N . LYS B 1 136 ? 6.023 13.984 -7.203 1 97.88 136 LYS B N 1
ATOM 2133 C CA . LYS B 1 136 ? 6.473 14.18 -5.824 1 97.88 136 LYS B CA 1
ATOM 2134 C C . LYS B 1 136 ? 6.098 15.562 -5.309 1 97.88 136 LYS B C 1
ATOM 2136 O O . LYS B 1 136 ? 6.293 16.562 -6.004 1 97.88 136 LYS B O 1
ATOM 2141 N N . PHE B 1 137 ? 5.582 15.609 -4.133 1 98.12 137 PHE B N 1
ATOM 2142 C CA . PHE B 1 137 ? 5.344 16.828 -3.379 1 98.12 137 PHE B CA 1
ATOM 2143 C C . PHE B 1 137 ? 6.246 16.891 -2.152 1 98.12 137 PHE B C 1
ATOM 2145 O O . PHE B 1 137 ? 5.926 16.328 -1.108 1 98.12 137 PHE B O 1
ATOM 2152 N N . PRO B 1 138 ? 7.355 17.594 -2.287 1 97.62 138 PRO B N 1
ATOM 2153 C CA . PRO B 1 138 ? 8.211 17.703 -1.106 1 97.62 138 PRO B CA 1
ATOM 2154 C C . PRO B 1 138 ? 7.609 18.594 -0.023 1 97.62 138 PRO B C 1
ATOM 2156 O O . PRO B 1 138 ? 7.188 19.719 -0.306 1 97.62 138 PRO B O 1
ATOM 2159 N N . GLY B 1 139 ? 7.578 18.016 1.168 1 97.5 139 GLY B N 1
ATOM 2160 C CA . GLY B 1 139 ? 7.004 18.766 2.268 1 97.5 139 GLY B CA 1
ATOM 2161 C C . GLY B 1 139 ? 8.023 19.172 3.316 1 97.5 139 GLY B C 1
ATOM 2162 O O . GLY B 1 139 ? 8.875 18.359 3.703 1 97.5 139 GLY B O 1
ATOM 2163 N N . LYS B 1 140 ? 7.898 20.375 3.707 1 96.5 140 LYS B N 1
ATOM 2164 C CA . LYS B 1 140 ? 8.695 20.875 4.82 1 96.5 140 LYS B CA 1
ATOM 2165 C C . LYS B 1 140 ? 7.816 21.234 6.016 1 96.5 140 LYS B C 1
ATOM 2167 O O . LYS B 1 140 ? 6.805 21.922 5.867 1 96.5 140 LYS B O 1
ATOM 2172 N N . LEU B 1 141 ? 8.195 20.562 7.078 1 94 141 LEU B N 1
ATOM 2173 C CA . LEU B 1 141 ? 7.516 20.859 8.336 1 94 141 LEU B CA 1
ATOM 2174 C C . LEU B 1 141 ? 8.352 21.797 9.195 1 94 141 LEU B C 1
ATOM 2176 O O . LEU B 1 141 ? 9.273 22.453 8.688 1 94 141 LEU B O 1
ATOM 2180 N N . LEU B 1 142 ? 7.957 21.906 10.508 1 83.94 142 LEU B N 1
ATOM 2181 C CA . LEU B 1 142 ? 8.695 22.797 11.406 1 83.94 142 LEU B CA 1
ATOM 2182 C C . LEU B 1 142 ? 10.086 22.234 11.695 1 83.94 142 LEU B C 1
ATOM 2184 O O . LEU B 1 142 ? 10.297 21.016 11.625 1 83.94 142 LEU B O 1
ATOM 2188 N N . ASP B 1 143 ? 11.18 23.094 11.969 1 84.19 143 ASP B N 1
ATOM 2189 C CA . ASP B 1 143 ? 12.539 22.75 12.383 1 84.19 143 ASP B CA 1
ATOM 2190 C C . ASP B 1 143 ? 13.25 21.922 11.32 1 84.19 143 ASP B C 1
ATOM 2192 O O . ASP B 1 143 ? 13.953 20.969 11.648 1 84.19 143 ASP B O 1
ATOM 2196 N N . ASP B 1 144 ? 12.922 22.062 10.117 1 85.5 144 ASP B N 1
ATOM 2197 C CA . ASP B 1 144 ? 13.578 21.484 8.945 1 85.5 144 ASP B CA 1
ATOM 2198 C C . ASP B 1 144 ? 13.227 20 8.805 1 85.5 144 ASP B C 1
ATOM 2200 O O . ASP B 1 144 ? 13.969 19.25 8.18 1 85.5 144 ASP B O 1
ATOM 2204 N N . LYS B 1 145 ? 12.234 19.688 9.484 1 92.31 145 LYS B N 1
ATOM 2205 C CA . LYS B 1 145 ? 11.695 18.344 9.266 1 92.31 145 LYS B CA 1
ATOM 2206 C C . LYS B 1 145 ? 11.008 18.234 7.91 1 92.31 145 LYS B C 1
ATOM 2208 O O . LYS B 1 145 ? 10.445 19.219 7.418 1 92.31 145 LYS B O 1
ATOM 2213 N N . GLU B 1 146 ? 11.234 17 7.293 1 95.94 146 GLU B N 1
ATOM 2214 C CA . GLU B 1 146 ? 10.703 16.875 5.941 1 95.94 146 GLU B CA 1
ATOM 2215 C C . GLU B 1 146 ? 9.914 15.57 5.781 1 95.94 146 GLU B C 1
ATOM 2217 O O . GLU B 1 146 ? 10.156 14.602 6.496 1 95.94 146 GLU B O 1
ATOM 2222 N N . MET B 1 147 ? 8.984 15.602 4.926 1 97.31 147 MET B N 1
ATOM 2223 C CA . MET B 1 147 ? 8.273 14.414 4.445 1 97.31 147 MET B CA 1
ATOM 2224 C C . MET B 1 147 ? 7.949 14.547 2.959 1 97.31 147 MET B C 1
ATOM 2226 O O . MET B 1 147 ? 7.957 15.648 2.41 1 97.31 147 MET B O 1
ATOM 2230 N N . ASP B 1 148 ? 7.746 13.43 2.35 1 98.19 148 ASP B N 1
ATOM 2231 C CA . ASP B 1 148 ? 7.406 13.43 0.931 1 98.19 148 ASP B CA 1
ATOM 2232 C C . ASP B 1 148 ? 6.039 12.789 0.698 1 98.19 148 ASP B C 1
ATOM 2234 O O . ASP B 1 148 ? 5.691 11.797 1.347 1 98.19 148 ASP B O 1
ATOM 2238 N N . VAL B 1 149 ? 5.324 13.375 -0.169 1 98.44 149 VAL B N 1
ATOM 2239 C CA . VAL B 1 149 ? 4.078 12.789 -0.655 1 98.44 149 VAL B CA 1
ATOM 2240 C C . VAL B 1 149 ? 4.191 12.508 -2.152 1 98.44 149 VAL B C 1
ATOM 2242 O O . VAL B 1 149 ? 4.672 13.352 -2.914 1 98.44 149 VAL B O 1
ATOM 2245 N N . PHE B 1 150 ? 3.775 11.344 -2.545 1 98.44 150 PHE B N 1
ATOM 2246 C CA . PHE B 1 150 ? 3.816 10.961 -3.951 1 98.44 150 PHE B CA 1
ATOM 2247 C C . PHE B 1 150 ? 2.418 10.648 -4.469 1 98.44 150 PHE B C 1
ATOM 2249 O O . PHE B 1 150 ? 1.668 9.906 -3.836 1 98.44 150 PHE B O 1
ATOM 2256 N N . LEU B 1 151 ? 2.074 11.281 -5.523 1 98.19 151 LEU B N 1
ATOM 2257 C CA . LEU B 1 151 ? 0.923 10.883 -6.328 1 98.19 151 LEU B CA 1
ATOM 2258 C C . LEU B 1 151 ? 1.358 10.047 -7.523 1 98.19 151 LEU B C 1
ATOM 2260 O O . LEU B 1 151 ? 2.123 10.508 -8.375 1 98.19 151 LEU B O 1
ATOM 2264 N N . VAL B 1 152 ? 0.919 8.82 -7.559 1 97.81 152 VAL B N 1
ATOM 2265 C CA . VAL B 1 152 ? 1.235 7.918 -8.656 1 97.81 152 VAL B CA 1
ATOM 2266 C C . VAL B 1 152 ? -0.033 7.598 -9.445 1 97.81 152 VAL B C 1
ATOM 2268 O O . VAL B 1 152 ? -0.993 7.055 -8.891 1 97.81 152 VAL B O 1
ATOM 2271 N N . VAL B 1 153 ? 0.019 7.98 -10.734 1 96.94 153 VAL B N 1
ATOM 2272 C CA . VAL B 1 153 ? -1.148 7.742 -11.578 1 96.94 153 VAL B CA 1
ATOM 2273 C C . VAL B 1 153 ? -0.797 6.734 -12.672 1 96.94 153 VAL B C 1
ATOM 2275 O O . VAL B 1 153 ? 0.158 6.934 -13.422 1 96.94 153 VAL B O 1
ATOM 2278 N N . LYS B 1 154 ? -1.562 5.645 -12.688 1 93.69 154 LYS B N 1
ATOM 2279 C CA . LYS B 1 154 ? -1.337 4.586 -13.672 1 93.69 154 LYS B CA 1
ATOM 2280 C C . LYS B 1 154 ? -1.968 4.938 -15.016 1 93.69 154 LYS B C 1
ATOM 2282 O O . LYS B 1 154 ? -3.131 5.344 -15.07 1 93.69 154 LYS B O 1
#

Foldseek 3Di:
DPDPLLVVLLVVLQQVLLCVQQVFGKDWDDKDWDPFPWWFEFKKKWKWKDDLWTDIKIKTFHFVVLQNSQCSNVVVPDRDPGDDPVSQVSVQVSVVSSVVSSQVSCVVVPTHMDMDRMDMGGDPRDTDGTDAIKMKIWMATPPRGTMIIIDGTD/DPDVLLVVLLVVLQQVLLCVQQVFGKDWDDKDWDPFPWWFEFKKKWKWKDDLWTDIKIKTFHFVVLQNSQCSNVVVPDRDPGDDPVSQVSVQVSVVSSVVSSQVSCVVVPTHMDMDRMDMGGDPRDTDGTDAIKMKIWMATPPRGTMIIIDGTD